Protein AF-A0A8H7I8P0-F1 (afdb_monomer)

Foldseek 3Di:
DEEEFAADPDPVLLVVRVVVLVVVVVVVAQYEYEYAPNRHDPVRNCLQPPCPPPSNVRYNYHRHDDDPVPCLVVLLPDLAEEYSYPPPVVLVVSLVSNVVNVRFYDYPPPLVSHPDDAFDWDDQAPDIDGFDPSPPCRPVRNVVSVVVCLLDDDHNQLNLLVVQLVVLLVVLCVVQPDDDDPSPVLSVVLSVVQPVQDDSNLSSPCDPQLSVVQCVVAVVVDNHGDDSVVSVDDDDPDHVNNVRPPVPDDCVVVVVVVVVVVVVVVVVVPD

Sequence (271 aa):
MATQEQECADRRRRDRRIWRLDAVLEASARVTLVSPRQGLDRITAYRIFEDVPDVRSRISYIDREFTLDTDVSLVESADLVLTAIDDVDLSKQICALARARKVPVNVADVPPECDFYFGSQIRDGPLQIMISTGGAAPKLSNLIRKRVEEALPPPPFLGDAIRRVGILRARLRKRAPGVGGALGKRRMRWMIKVCETWSFEQLAQLDDERIEKLLEAGWDKGLTVPSYEELGGTVPTVSWAERIPSGTLPVAAGFIAGALFTSALVLLRRK

Mean predicted aligned error: 10.43 Å

Solvent-accessible surface area (backbone atoms only — not comparable to full-atom values): 15563 Å² total; per-residue (Å²): 49,38,35,35,43,48,70,61,93,50,67,72,60,44,56,55,49,54,50,53,56,47,59,41,50,75,70,68,46,60,36,36,37,30,23,31,70,85,18,49,51,73,69,57,44,44,48,64,74,40,94,45,83,81,52,33,87,28,50,49,76,40,81,33,78,77,45,85,86,78,43,50,63,52,49,72,73,19,83,36,40,40,41,51,55,87,55,62,67,61,46,50,52,53,39,54,54,22,52,76,66,72,22,53,31,33,38,62,98,36,71,94,57,33,77,64,75,89,51,36,72,50,77,22,77,86,44,76,47,76,34,70,56,85,76,75,40,67,69,58,24,44,54,52,40,49,56,54,53,71,72,43,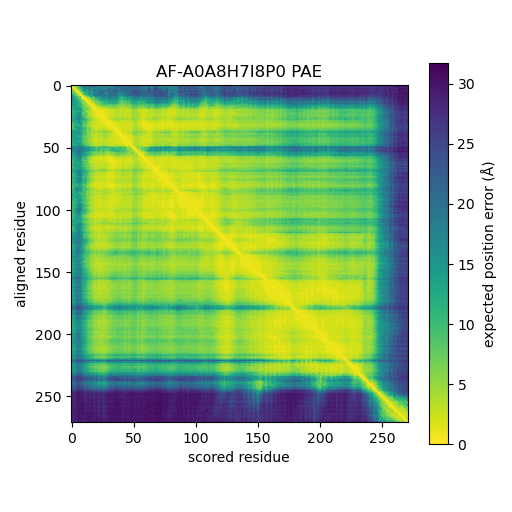71,69,72,58,42,64,15,36,17,54,51,33,51,49,51,46,54,53,51,49,44,68,78,55,68,80,82,55,70,71,65,38,53,51,54,50,54,46,53,49,50,47,63,73,71,46,54,64,68,57,37,37,65,47,43,77,67,46,43,51,50,47,42,53,61,5,59,74,66,70,63,48,72,74,56,62,56,82,63,75,44,79,80,73,95,69,59,68,81,78,67,56,62,86,88,61,73,67,65,65,62,59,54,55,53,54,55,52,52,54,52,50,54,58,59,67,72,73,116

Structure (mmCIF, N/CA/C/O backbone):
data_AF-A0A8H7I8P0-F1
#
_entry.id   AF-A0A8H7I8P0-F1
#
loop_
_atom_site.group_PDB
_atom_site.id
_atom_site.type_symbol
_atom_site.label_atom_id
_atom_site.label_alt_id
_atom_site.label_comp_id
_atom_site.label_asym_id
_atom_site.label_entity_id
_atom_site.label_seq_id
_atom_site.pdbx_PDB_ins_code
_atom_site.Cartn_x
_atom_site.Cartn_y
_atom_site.Cartn_z
_atom_site.occupancy
_atom_site.B_iso_or_equiv
_atom_site.auth_seq_id
_atom_site.auth_comp_id
_atom_site.auth_asym_id
_atom_site.auth_atom_id
_atom_site.pdbx_PDB_model_num
ATOM 1 N N . MET A 1 1 ? 7.712 -10.434 -10.735 1.00 45.66 1 MET A N 1
ATOM 2 C CA . MET A 1 1 ? 8.016 -9.132 -11.367 1.00 45.66 1 MET A CA 1
ATOM 3 C C . MET A 1 1 ? 9.422 -9.171 -11.926 1.00 45.66 1 MET A C 1
ATOM 5 O O . MET A 1 1 ? 10.301 -9.531 -11.161 1.00 45.66 1 MET A O 1
ATOM 9 N N . ALA A 1 2 ? 9.619 -8.839 -13.204 1.00 40.25 2 ALA A N 1
ATOM 10 C CA . ALA A 1 2 ? 10.940 -8.751 -13.830 1.00 40.25 2 ALA A CA 1
ATOM 11 C C . ALA A 1 2 ? 11.406 -7.286 -13.872 1.00 40.25 2 ALA A C 1
ATOM 13 O O . ALA A 1 2 ? 10.640 -6.417 -14.295 1.00 40.25 2 ALA A O 1
ATOM 14 N N . THR A 1 3 ? 12.627 -7.019 -13.412 1.00 41.62 3 THR A N 1
ATOM 15 C CA . THR A 1 3 ? 13.310 -5.717 -13.511 1.00 41.62 3 THR A CA 1
ATOM 16 C C . THR A 1 3 ? 14.697 -5.919 -14.084 1.00 41.62 3 THR A C 1
ATOM 18 O O . THR A 1 3 ? 15.375 -6.835 -13.635 1.00 41.62 3 THR A O 1
ATOM 21 N N . GLN A 1 4 ? 15.126 -5.067 -15.016 1.00 34.72 4 GLN A N 1
ATOM 22 C CA . GLN A 1 4 ? 16.516 -5.012 -15.470 1.00 34.72 4 GLN A CA 1
ATOM 23 C C . GLN A 1 4 ? 17.105 -3.622 -15.278 1.00 34.72 4 GLN A C 1
ATOM 25 O O . GLN A 1 4 ? 16.440 -2.624 -15.570 1.00 34.72 4 GLN A 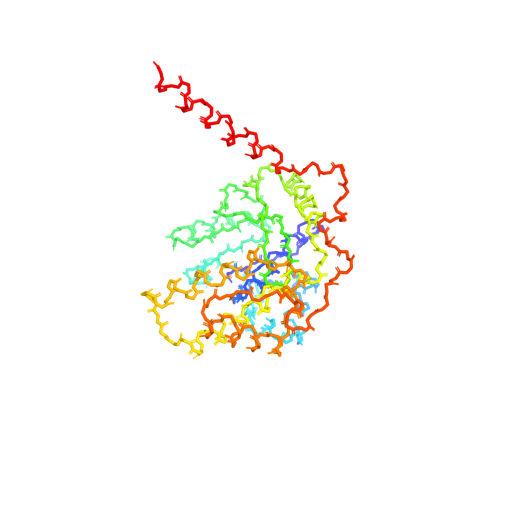O 1
ATOM 30 N N . GLU A 1 5 ? 18.335 -3.582 -14.761 1.00 41.47 5 GLU A N 1
ATOM 31 C CA . GLU A 1 5 ? 19.143 -2.379 -14.565 1.00 41.47 5 GLU A CA 1
ATOM 32 C C . GLU A 1 5 ? 20.451 -2.490 -15.382 1.00 41.47 5 GLU A C 1
ATOM 34 O O . GLU A 1 5 ? 20.943 -3.573 -15.676 1.00 41.47 5 GLU A O 1
ATOM 39 N N . GLN A 1 6 ? 20.991 -1.351 -15.806 1.00 35.50 6 GLN A N 1
ATOM 40 C CA . GLN A 1 6 ? 22.317 -1.162 -16.421 1.00 35.50 6 GLN A CA 1
ATOM 41 C C . GLN A 1 6 ? 22.976 0.089 -15.807 1.00 35.50 6 GLN A C 1
ATOM 43 O O . GLN A 1 6 ? 22.310 0.912 -15.192 1.00 35.50 6 GLN A O 1
ATOM 48 N N . GLU A 1 7 ? 24.280 0.289 -15.924 1.00 32.44 7 GLU A N 1
ATOM 49 C CA . GLU A 1 7 ? 24.927 1.433 -15.268 1.00 32.44 7 GLU A CA 1
ATOM 50 C C . GLU A 1 7 ? 24.499 2.771 -15.909 1.00 32.44 7 GLU A C 1
ATOM 52 O O . GLU A 1 7 ? 24.638 2.960 -17.114 1.00 32.44 7 GLU A O 1
ATOM 57 N N . CYS A 1 8 ? 23.980 3.724 -15.118 1.00 36.25 8 CYS A N 1
ATOM 58 C CA . CYS A 1 8 ? 23.533 5.024 -15.632 1.00 36.25 8 CYS A CA 1
ATOM 59 C C . CYS A 1 8 ? 24.263 6.198 -14.965 1.00 36.25 8 CYS A C 1
ATOM 61 O O . CYS A 1 8 ? 24.119 6.454 -13.763 1.00 36.25 8 CYS A O 1
ATOM 63 N N . ALA A 1 9 ? 25.010 6.968 -15.763 1.00 32.91 9 ALA A N 1
ATOM 64 C CA . ALA A 1 9 ? 25.777 8.125 -15.297 1.00 32.91 9 ALA A CA 1
ATOM 65 C C . ALA A 1 9 ? 24.891 9.244 -14.698 1.00 32.91 9 ALA A C 1
ATOM 67 O O . ALA A 1 9 ? 25.314 9.945 -13.774 1.00 32.91 9 ALA A O 1
ATOM 68 N N . ASP A 1 10 ? 23.637 9.377 -15.144 1.00 45.66 10 ASP A N 1
ATOM 69 C CA . ASP A 1 10 ? 22.693 10.395 -14.664 1.00 45.66 10 ASP A CA 1
ATOM 70 C C . ASP A 1 10 ? 22.112 10.042 -13.280 1.00 45.66 10 ASP A C 1
ATOM 72 O O . ASP A 1 10 ? 21.395 9.054 -13.101 1.00 45.66 10 ASP A O 1
ATOM 76 N N . ARG A 1 11 ? 22.378 10.903 -12.287 1.00 46.28 11 ARG A N 1
ATOM 77 C CA . ARG A 1 11 ? 21.871 10.780 -10.909 1.00 46.28 11 ARG A CA 1
ATOM 78 C C . ARG A 1 11 ? 20.343 10.677 -10.854 1.00 46.28 11 ARG A C 1
ATOM 80 O O . ARG A 1 11 ? 19.822 9.893 -10.070 1.00 46.28 11 ARG A O 1
ATOM 87 N N . ARG A 1 12 ? 19.619 11.405 -11.715 1.00 50.19 12 ARG A N 1
ATOM 88 C CA . ARG A 1 12 ? 18.146 11.358 -11.750 1.00 50.19 12 ARG A CA 1
ATOM 89 C C . ARG A 1 12 ? 17.616 10.026 -12.272 1.00 50.19 12 ARG A C 1
ATOM 91 O O . ARG A 1 12 ? 16.572 9.576 -11.811 1.00 50.19 12 ARG A O 1
ATOM 98 N N . ARG A 1 13 ? 18.321 9.391 -13.210 1.00 55.28 13 ARG A N 1
ATOM 99 C CA . ARG A 1 13 ? 17.969 8.054 -13.710 1.00 55.2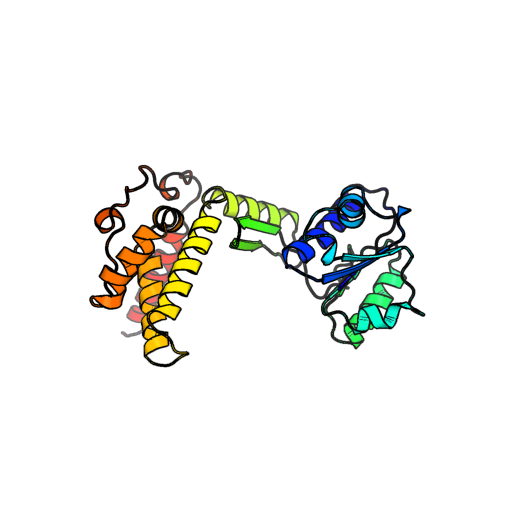8 13 ARG A CA 1
ATOM 100 C C . ARG A 1 13 ? 18.272 6.967 -12.677 1.00 55.28 13 ARG A C 1
ATOM 102 O O . ARG A 1 13 ? 17.458 6.062 -12.528 1.00 55.28 13 ARG A O 1
ATOM 109 N N . ARG A 1 14 ? 19.366 7.097 -11.915 1.00 56.66 14 ARG A N 1
ATOM 110 C CA . ARG A 1 14 ? 19.677 6.219 -10.767 1.00 56.66 14 ARG A CA 1
ATOM 111 C C . ARG A 1 14 ? 18.611 6.274 -9.674 1.00 56.66 14 ARG A C 1
ATOM 113 O O . ARG A 1 14 ? 18.084 5.233 -9.301 1.00 56.66 14 ARG A O 1
ATOM 120 N N . ASP A 1 15 ? 18.215 7.472 -9.242 1.00 58.59 15 ASP A N 1
ATOM 121 C CA . ASP A 1 15 ? 17.181 7.635 -8.206 1.00 58.59 15 ASP A CA 1
ATOM 122 C C . ASP A 1 15 ? 15.833 7.010 -8.627 1.00 58.59 15 ASP A C 1
ATOM 124 O O . ASP A 1 15 ? 15.103 6.472 -7.796 1.00 58.59 15 ASP A O 1
ATOM 128 N N . ARG A 1 16 ? 15.507 7.019 -9.930 1.00 65.25 16 ARG A N 1
ATOM 129 C CA . ARG A 1 16 ? 14.290 6.384 -10.467 1.00 65.25 16 ARG A CA 1
ATOM 130 C C . ARG A 1 16 ? 14.326 4.854 -10.447 1.00 65.25 16 ARG A C 1
ATOM 132 O O . ARG A 1 16 ? 13.260 4.249 -10.346 1.00 65.25 16 ARG A O 1
ATOM 139 N N . ARG A 1 17 ? 15.505 4.240 -10.574 1.00 70.12 17 ARG A N 1
ATOM 140 C CA . ARG A 1 17 ? 15.690 2.777 -10.571 1.00 70.12 17 ARG A CA 1
ATOM 141 C C . ARG A 1 17 ? 15.519 2.214 -9.164 1.00 70.12 17 ARG A C 1
ATOM 143 O O . ARG A 1 17 ? 14.599 1.430 -8.943 1.00 70.12 17 ARG A O 1
ATOM 150 N N . ILE A 1 18 ? 16.253 2.787 -8.208 1.00 74.19 18 ILE A N 1
ATOM 151 C CA . ILE A 1 18 ? 16.134 2.508 -6.765 1.00 74.19 18 ILE A CA 1
ATOM 152 C C . ILE A 1 18 ? 14.674 2.567 -6.329 1.00 74.19 18 ILE A C 1
ATOM 154 O O . ILE A 1 18 ? 14.127 1.639 -5.735 1.00 74.19 18 ILE A O 1
ATOM 158 N N . TRP A 1 19 ? 14.015 3.670 -6.680 1.00 77.00 19 TRP A N 1
ATOM 159 C CA . TRP A 1 19 ? 12.671 3.939 -6.208 1.00 77.00 19 TRP A CA 1
ATOM 160 C C . TRP A 1 19 ? 11.627 2.951 -6.762 1.00 77.00 19 TRP A C 1
ATOM 162 O O . TRP A 1 19 ? 10.636 2.669 -6.092 1.00 77.00 19 TRP A O 1
ATOM 172 N N . ARG A 1 20 ? 11.839 2.375 -7.954 1.00 87.12 20 ARG A N 1
ATOM 173 C CA . ARG A 1 20 ? 10.947 1.345 -8.520 1.00 87.12 20 ARG A CA 1
ATOM 174 C C . ARG A 1 20 ? 11.017 0.046 -7.741 1.00 87.12 20 ARG A C 1
ATOM 176 O O . ARG A 1 20 ? 9.969 -0.523 -7.440 1.00 87.12 20 ARG A O 1
ATOM 183 N N . LEU A 1 21 ? 12.231 -0.407 -7.429 1.00 87.12 21 LEU A N 1
ATOM 184 C CA . LEU A 1 21 ? 12.434 -1.588 -6.601 1.00 87.12 21 LEU A CA 1
ATOM 185 C C . LEU A 1 21 ? 11.831 -1.366 -5.208 1.00 87.12 21 LEU A C 1
ATOM 187 O O . LEU A 1 21 ? 11.087 -2.215 -4.719 1.00 87.12 21 LEU A O 1
ATOM 191 N N . ASP A 1 22 ? 12.061 -0.196 -4.613 1.00 84.00 22 ASP A N 1
ATOM 192 C CA . ASP A 1 22 ? 11.494 0.165 -3.312 1.00 84.00 22 ASP A CA 1
ATOM 193 C C . ASP A 1 22 ? 9.963 0.146 -3.329 1.00 84.00 22 ASP A C 1
ATOM 195 O O . ASP A 1 22 ? 9.351 -0.510 -2.486 1.00 84.00 22 ASP A O 1
ATOM 199 N N . ALA A 1 23 ? 9.335 0.771 -4.329 1.00 84.75 23 ALA A N 1
ATOM 200 C CA . ALA A 1 23 ? 7.881 0.835 -4.438 1.00 84.75 23 ALA A CA 1
ATOM 201 C C . ALA A 1 23 ? 7.222 -0.556 -4.455 1.00 84.75 23 ALA A C 1
ATOM 203 O O . ALA A 1 23 ? 6.150 -0.744 -3.875 1.00 84.75 23 ALA A O 1
ATOM 204 N N . VAL A 1 24 ? 7.854 -1.545 -5.093 1.00 88.38 24 VAL A N 1
ATOM 205 C CA . VAL A 1 24 ? 7.298 -2.905 -5.182 1.00 88.38 24 VAL A CA 1
ATOM 206 C C . VAL A 1 24 ? 7.670 -3.773 -3.984 1.00 88.38 24 VAL A C 1
ATOM 208 O O . VAL A 1 24 ? 6.856 -4.582 -3.534 1.00 88.38 24 VAL A O 1
ATOM 211 N N . LEU A 1 25 ? 8.856 -3.580 -3.402 1.00 86.31 25 LEU A N 1
ATOM 212 C CA . LEU A 1 25 ? 9.242 -4.261 -2.171 1.00 86.31 25 LEU A CA 1
ATOM 213 C C . LEU A 1 25 ? 8.384 -3.787 -0.997 1.00 86.31 25 LEU A C 1
ATOM 215 O O . LEU A 1 25 ? 8.016 -4.600 -0.151 1.00 86.31 25 LEU A O 1
ATOM 219 N N . GLU A 1 26 ? 8.009 -2.512 -0.949 1.00 81.19 26 GLU A N 1
ATOM 220 C CA . GLU A 1 26 ? 7.053 -1.983 0.030 1.00 81.19 26 GLU A CA 1
ATOM 221 C C . GLU A 1 26 ? 5.657 -2.595 -0.133 1.00 81.19 26 GLU A C 1
ATOM 223 O O . GLU A 1 26 ? 4.957 -2.824 0.852 1.00 81.19 26 GLU A O 1
ATOM 228 N N . ALA A 1 27 ? 5.267 -2.938 -1.363 1.00 83.69 27 ALA A N 1
ATOM 229 C CA . ALA A 1 27 ? 4.041 -3.681 -1.653 1.00 83.69 27 ALA A CA 1
ATOM 230 C C . ALA A 1 27 ? 4.152 -5.189 -1.344 1.00 83.69 27 ALA A C 1
ATOM 232 O O . ALA A 1 27 ? 3.275 -5.964 -1.716 1.00 83.69 27 ALA A O 1
ATOM 233 N N . SER A 1 28 ? 5.216 -5.620 -0.655 1.00 84.06 28 SER A N 1
ATOM 234 C CA . SER A 1 28 ? 5.487 -7.026 -0.330 1.00 84.06 28 SER A CA 1
ATOM 235 C C . SER A 1 28 ? 5.637 -7.938 -1.556 1.00 84.06 28 SER A C 1
ATOM 237 O O . SER A 1 28 ? 5.478 -9.154 -1.444 1.00 84.06 28 SER A O 1
ATOM 239 N N . ALA A 1 29 ? 5.978 -7.381 -2.724 1.00 89.25 29 ALA A N 1
ATOM 240 C CA . ALA A 1 29 ? 6.172 -8.169 -3.935 1.00 89.25 29 ALA A CA 1
ATOM 241 C C . ALA A 1 29 ? 7.377 -9.114 -3.810 1.00 89.25 29 ALA A C 1
ATOM 243 O O . ALA A 1 29 ? 8.365 -8.808 -3.131 1.00 89.25 29 ALA A O 1
ATOM 244 N N . ARG A 1 30 ? 7.297 -10.248 -4.518 1.00 92.31 30 ARG A N 1
ATOM 245 C CA . ARG A 1 30 ? 8.455 -11.084 -4.855 1.00 92.31 30 ARG A CA 1
ATOM 246 C C . ARG A 1 30 ? 8.998 -10.623 -6.204 1.00 92.31 30 ARG A C 1
ATOM 248 O O . ARG A 1 30 ? 8.270 -10.579 -7.200 1.00 92.31 30 ARG A O 1
ATOM 255 N N . VAL A 1 31 ? 10.266 -10.248 -6.219 1.00 93.50 31 VAL A N 1
ATOM 256 C CA . VAL A 1 31 ? 10.916 -9.591 -7.350 1.00 93.50 31 VAL A CA 1
ATOM 257 C C . VAL A 1 31 ? 11.962 -10.526 -7.933 1.00 93.50 31 VAL A C 1
ATOM 259 O O . VAL A 1 31 ? 12.787 -11.065 -7.206 1.00 93.50 31 VAL A O 1
ATOM 262 N N . THR A 1 32 ? 11.934 -10.697 -9.247 1.00 95.06 32 THR A N 1
ATOM 263 C CA . THR A 1 32 ? 13.032 -11.265 -10.021 1.00 95.06 32 THR A CA 1
ATOM 264 C C . THR A 1 32 ? 13.761 -10.102 -10.683 1.00 95.06 32 THR A C 1
ATOM 266 O O . THR A 1 32 ? 13.212 -9.428 -11.551 1.00 95.06 32 THR A O 1
ATOM 269 N N . LEU A 1 33 ? 14.983 -9.829 -10.247 1.00 93.19 33 LEU A N 1
ATOM 270 C CA . LEU A 1 33 ? 15.811 -8.749 -10.772 1.00 93.19 33 LEU A CA 1
ATOM 271 C C . LEU A 1 33 ? 16.880 -9.362 -11.676 1.00 93.19 33 LEU A C 1
ATOM 273 O O . LEU A 1 33 ? 17.780 -10.037 -11.188 1.00 93.19 33 LEU A O 1
ATOM 277 N N . VAL A 1 34 ? 16.762 -9.136 -12.979 1.00 94.25 34 VAL A N 1
ATOM 278 C CA . VAL A 1 34 ? 17.721 -9.549 -14.007 1.00 94.25 34 VAL A CA 1
ATOM 279 C C . VAL A 1 34 ? 18.580 -8.346 -14.331 1.00 94.25 34 VAL A C 1
ATOM 281 O O . VAL A 1 34 ? 18.129 -7.476 -15.047 1.00 94.25 34 VAL A O 1
ATOM 284 N N . SER A 1 35 ? 19.779 -8.230 -13.790 1.00 91.56 35 SER A N 1
ATOM 285 C CA . SER A 1 35 ? 20.634 -7.070 -14.046 1.00 91.56 35 SER A CA 1
ATOM 286 C C . SER A 1 35 ? 22.089 -7.481 -13.928 1.00 91.56 35 SER A C 1
ATOM 288 O O . SER A 1 35 ? 22.408 -8.200 -12.986 1.00 91.56 35 SER A O 1
ATOM 290 N N . PRO A 1 36 ? 22.999 -6.986 -14.783 1.00 91.81 36 PRO A N 1
ATOM 291 C CA . PRO A 1 36 ? 24.423 -7.085 -14.511 1.00 91.81 36 PRO A CA 1
ATOM 292 C C . PRO A 1 36 ? 24.767 -6.378 -13.200 1.00 91.81 36 PRO A C 1
ATOM 294 O O . PRO A 1 36 ? 24.305 -5.261 -12.946 1.00 91.81 36 PRO A O 1
ATOM 297 N N . ARG A 1 37 ? 25.647 -6.979 -12.402 1.00 89.62 37 ARG A N 1
ATOM 298 C CA . ARG A 1 37 ? 26.069 -6.460 -11.095 1.00 89.62 37 ARG A CA 1
ATOM 299 C C . ARG A 1 37 ? 26.705 -5.084 -11.182 1.00 89.62 37 ARG A C 1
ATOM 301 O O . ARG A 1 37 ? 26.491 -4.260 -10.301 1.00 89.62 37 ARG A O 1
ATOM 308 N N . GLN A 1 38 ? 27.455 -4.835 -12.251 1.00 86.25 38 GLN A N 1
ATOM 309 C CA . GLN A 1 38 ? 28.061 -3.533 -12.540 1.00 86.25 38 GLN A CA 1
ATOM 310 C C . GLN A 1 38 ? 27.025 -2.419 -12.763 1.00 86.25 38 GLN A C 1
ATOM 312 O O . GLN A 1 38 ? 27.328 -1.252 -12.556 1.00 86.25 38 GLN A O 1
ATOM 317 N N . GLY A 1 39 ? 25.796 -2.777 -13.151 1.00 80.50 39 GLY A N 1
ATOM 318 C CA . GLY A 1 39 ? 24.710 -1.831 -13.385 1.00 80.50 39 GLY A CA 1
ATOM 319 C C . GLY A 1 39 ? 23.881 -1.483 -12.152 1.00 80.50 39 GLY A C 1
ATOM 320 O O . GLY A 1 39 ? 23.093 -0.539 -12.214 1.00 80.50 39 GLY A O 1
ATOM 321 N N . LEU A 1 40 ? 24.059 -2.216 -11.048 1.00 85.00 40 LEU A N 1
ATOM 322 C CA . LEU A 1 40 ? 23.304 -1.999 -9.819 1.00 85.00 40 LEU A CA 1
ATOM 323 C C . LEU A 1 40 ? 23.784 -0.739 -9.105 1.00 85.00 40 LEU A C 1
ATOM 325 O O . LEU A 1 40 ? 24.982 -0.507 -8.923 1.00 85.00 40 LEU A O 1
ATOM 329 N N . ASP A 1 41 ? 22.842 0.055 -8.610 1.00 83.56 41 ASP A N 1
ATOM 330 C CA . ASP A 1 41 ? 23.194 1.127 -7.691 1.00 83.56 41 ASP A CA 1
ATOM 331 C C . ASP A 1 41 ? 23.582 0.576 -6.301 1.00 83.56 41 ASP A C 1
ATOM 333 O O . ASP A 1 41 ? 23.268 -0.556 -5.931 1.00 83.56 41 ASP A O 1
ATOM 337 N N . ARG A 1 42 ? 24.235 1.409 -5.481 1.00 85.88 42 ARG A N 1
ATOM 338 C CA . ARG A 1 42 ? 24.739 1.008 -4.158 1.00 85.88 42 ARG A CA 1
ATOM 339 C C . ARG A 1 42 ? 23.646 0.520 -3.198 1.00 85.88 42 ARG A C 1
ATOM 341 O O . ARG A 1 42 ? 23.906 -0.388 -2.417 1.00 85.88 42 ARG A O 1
ATOM 348 N N . ILE A 1 43 ? 22.465 1.137 -3.207 1.00 84.25 43 ILE A N 1
ATOM 349 C CA . ILE A 1 43 ? 21.344 0.779 -2.326 1.00 84.25 43 ILE A CA 1
ATOM 350 C C . ILE A 1 43 ? 20.749 -0.556 -2.769 1.00 84.25 43 ILE A C 1
ATOM 352 O O . ILE A 1 43 ? 20.540 -1.435 -1.932 1.00 84.25 43 ILE A O 1
ATOM 356 N N . THR A 1 44 ? 20.521 -0.740 -4.068 1.00 85.31 44 THR A N 1
ATOM 357 C CA . THR A 1 44 ? 20.025 -2.013 -4.605 1.00 85.31 44 THR A CA 1
ATOM 358 C C . THR A 1 44 ? 21.027 -3.142 -4.376 1.00 85.31 44 THR A C 1
ATOM 360 O O . THR A 1 44 ? 20.654 -4.192 -3.856 1.00 85.31 44 THR A O 1
ATOM 363 N N . ALA A 1 45 ? 22.316 -2.907 -4.638 1.00 87.94 45 ALA A N 1
ATOM 364 C CA . ALA A 1 45 ? 23.381 -3.860 -4.339 1.00 87.94 45 ALA A CA 1
ATOM 365 C C . ALA A 1 45 ? 23.413 -4.234 -2.847 1.00 87.94 45 ALA A C 1
ATOM 367 O O . ALA A 1 45 ? 23.476 -5.416 -2.520 1.00 87.94 45 ALA A O 1
ATOM 368 N N . TYR A 1 46 ? 23.294 -3.255 -1.942 1.00 86.69 46 TYR A N 1
ATOM 369 C CA . TYR A 1 46 ? 23.204 -3.503 -0.500 1.00 86.69 46 TYR A CA 1
ATOM 370 C C . TYR A 1 46 ? 22.015 -4.415 -0.156 1.00 86.69 46 TYR A C 1
ATOM 372 O O . TYR A 1 46 ? 22.187 -5.408 0.535 1.00 86.69 46 TYR A O 1
ATOM 380 N N . ARG A 1 47 ? 20.819 -4.151 -0.698 1.00 84.12 47 ARG A N 1
ATOM 381 C CA . ARG A 1 47 ? 19.616 -4.975 -0.446 1.00 84.12 47 ARG A CA 1
ATOM 382 C C . ARG A 1 47 ? 19.731 -6.414 -0.956 1.00 84.12 47 ARG A C 1
ATOM 384 O O . ARG A 1 47 ? 19.065 -7.298 -0.422 1.00 84.12 47 ARG A O 1
ATOM 391 N N . ILE A 1 48 ? 20.505 -6.631 -2.018 1.00 85.50 48 ILE A N 1
ATOM 392 C CA . ILE A 1 48 ? 20.687 -7.952 -2.628 1.00 85.50 48 ILE A CA 1
ATOM 393 C C . ILE A 1 48 ? 21.775 -8.731 -1.900 1.00 85.50 48 ILE A C 1
ATOM 395 O O . ILE A 1 48 ? 21.579 -9.907 -1.593 1.00 85.50 48 ILE A O 1
ATOM 399 N N . PHE A 1 49 ? 22.932 -8.109 -1.673 1.00 86.00 49 PHE A N 1
ATOM 400 C CA . PHE A 1 49 ? 24.142 -8.808 -1.243 1.00 86.00 49 PHE A CA 1
ATOM 401 C C . PHE A 1 49 ? 24.356 -8.793 0.266 1.00 86.00 49 PHE A C 1
ATOM 403 O O . PHE A 1 49 ? 24.937 -9.747 0.779 1.00 86.00 49 PHE A O 1
ATOM 410 N N . GLU A 1 50 ? 23.859 -7.780 0.971 1.00 81.25 50 GLU A N 1
ATOM 411 C CA . GLU A 1 50 ? 23.910 -7.751 2.430 1.00 81.25 50 GLU A CA 1
ATOM 412 C C . GLU A 1 50 ? 22.706 -8.490 3.014 1.00 81.25 50 GLU A C 1
ATOM 414 O O . GLU A 1 50 ? 21.611 -8.505 2.441 1.00 81.25 50 GLU A O 1
ATOM 419 N N . ASP A 1 51 ? 22.909 -9.131 4.164 1.00 66.31 51 ASP A N 1
ATOM 420 C CA . ASP A 1 51 ? 21.880 -9.922 4.838 1.00 66.31 51 ASP A CA 1
ATOM 421 C C . ASP A 1 51 ? 20.896 -9.009 5.580 1.00 66.31 51 ASP A C 1
ATOM 423 O O . ASP A 1 51 ? 20.882 -8.931 6.805 1.00 66.31 51 ASP A O 1
ATOM 427 N N . VAL A 1 52 ? 20.099 -8.253 4.818 1.00 69.81 52 VAL A N 1
ATOM 428 C CA . VAL A 1 52 ? 18.947 -7.517 5.343 1.00 69.81 52 VAL A CA 1
ATOM 429 C C . VAL A 1 52 ? 17.792 -8.515 5.474 1.00 69.81 52 VAL A C 1
ATOM 431 O O . VAL A 1 52 ? 17.248 -8.943 4.440 1.00 69.81 52 VAL A O 1
ATOM 434 N N . PRO A 1 53 ? 17.387 -8.893 6.705 1.00 66.25 53 PRO A N 1
ATOM 435 C CA . PRO A 1 53 ? 16.310 -9.856 6.905 1.00 66.25 53 PRO A CA 1
ATOM 436 C C . PRO A 1 53 ? 15.022 -9.396 6.202 1.00 66.25 53 PRO A C 1
ATOM 438 O O . PRO A 1 53 ? 14.780 -8.200 6.040 1.00 66.25 53 PRO A O 1
ATOM 441 N N . ASP A 1 54 ? 14.215 -10.348 5.728 1.00 71.81 54 ASP A N 1
ATOM 442 C CA . ASP A 1 54 ? 12.941 -10.164 4.998 1.00 71.81 54 ASP A CA 1
ATOM 443 C C . ASP A 1 54 ? 12.993 -9.520 3.600 1.00 71.81 54 ASP A C 1
ATOM 445 O O . ASP A 1 54 ? 12.064 -9.705 2.806 1.00 71.81 54 ASP A O 1
ATOM 449 N N . VAL A 1 55 ? 14.041 -8.772 3.249 1.00 74.12 55 VAL A N 1
ATOM 450 C CA . VAL A 1 55 ? 14.188 -8.190 1.902 1.00 74.12 55 VAL A CA 1
ATOM 451 C C . VAL A 1 55 ? 14.850 -9.188 0.960 1.00 74.12 55 VAL A C 1
ATOM 453 O O . VAL A 1 55 ? 14.312 -9.468 -0.113 1.00 74.12 55 VAL A O 1
ATOM 456 N N . ARG A 1 56 ? 15.969 -9.786 1.385 1.00 77.44 56 ARG A N 1
ATOM 457 C CA . ARG A 1 56 ? 16.742 -10.730 0.566 1.00 77.44 56 ARG A CA 1
ATOM 458 C C . ARG A 1 56 ? 15.914 -11.938 0.119 1.00 77.44 56 ARG A C 1
ATOM 460 O O . ARG A 1 56 ? 15.990 -12.342 -1.035 1.00 77.44 56 ARG A O 1
ATOM 467 N N . SER A 1 57 ? 15.061 -12.479 0.992 1.00 82.69 57 SER A N 1
ATOM 468 C CA . SER A 1 57 ? 14.198 -13.633 0.679 1.00 82.69 57 SER A CA 1
ATOM 469 C C . SER A 1 57 ? 13.146 -13.350 -0.405 1.00 82.69 57 SER A C 1
ATOM 471 O O . SER A 1 57 ? 12.558 -14.281 -0.966 1.00 82.69 57 SER A O 1
ATOM 473 N N . ARG A 1 58 ? 12.902 -12.071 -0.715 1.00 87.62 58 ARG A N 1
ATOM 474 C CA . ARG A 1 58 ? 11.921 -11.627 -1.710 1.00 87.62 58 ARG A CA 1
ATOM 475 C C . ARG A 1 58 ? 12.542 -11.231 -3.043 1.00 87.62 58 ARG A C 1
ATOM 477 O O . ARG A 1 58 ? 11.779 -11.015 -3.981 1.00 87.62 58 ARG A O 1
ATOM 484 N N . ILE A 1 59 ? 13.870 -11.172 -3.147 1.00 90.75 59 ILE A N 1
ATOM 485 C CA . ILE A 1 59 ? 14.576 -10.832 -4.385 1.00 90.75 59 ILE A CA 1
ATOM 486 C C . ILE A 1 59 ? 15.285 -12.078 -4.926 1.00 90.75 59 ILE A C 1
ATOM 488 O O . ILE A 1 59 ? 16.216 -12.598 -4.320 1.00 90.75 59 ILE A O 1
ATOM 492 N N . SER A 1 60 ? 14.860 -12.545 -6.096 1.00 92.12 60 SER A N 1
ATOM 493 C CA . SER A 1 60 ? 15.603 -13.498 -6.917 1.00 92.12 60 SER A CA 1
ATOM 494 C C . SER A 1 60 ? 16.471 -12.704 -7.892 1.00 92.12 60 SER A C 1
ATOM 496 O O . SER A 1 60 ? 15.957 -12.098 -8.829 1.00 92.12 60 SER A O 1
ATOM 498 N N . TYR A 1 61 ? 17.774 -12.639 -7.628 1.00 92.62 61 TYR A N 1
ATOM 499 C CA . TYR A 1 61 ? 18.721 -11.876 -8.441 1.00 92.62 61 TYR A CA 1
ATOM 500 C C . TYR A 1 61 ? 19.387 -12.759 -9.505 1.00 92.62 61 TYR A C 1
ATOM 502 O O . TYR A 1 61 ? 19.880 -13.842 -9.189 1.00 92.62 61 TYR A O 1
ATOM 510 N N . ILE A 1 62 ? 19.407 -12.285 -10.751 1.00 94.12 62 ILE A N 1
ATOM 511 C CA . ILE A 1 62 ? 20.019 -12.932 -11.915 1.00 94.12 62 ILE A CA 1
ATOM 512 C C . ILE A 1 62 ? 21.061 -11.962 -12.487 1.00 94.12 62 ILE A C 1
ATOM 514 O O . ILE A 1 62 ? 20.712 -10.930 -13.058 1.00 94.12 62 ILE A O 1
ATOM 518 N N . ASP A 1 63 ? 22.340 -12.300 -12.313 1.00 94.69 63 ASP A N 1
ATOM 519 C CA . ASP A 1 63 ? 23.484 -11.438 -12.635 1.00 94.69 63 ASP A CA 1
ATOM 520 C C . ASP A 1 63 ? 23.866 -11.485 -14.123 1.00 94.69 63 ASP A C 1
ATOM 522 O O . ASP A 1 63 ? 24.867 -12.090 -14.507 1.00 94.69 63 ASP A O 1
ATOM 526 N N . ARG A 1 64 ? 23.017 -10.915 -14.981 1.00 93.56 64 AR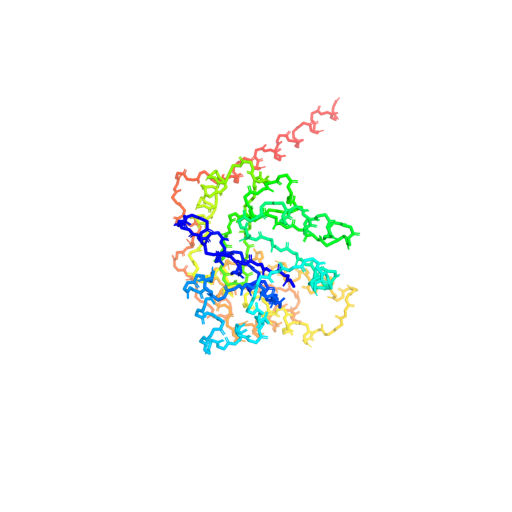G A N 1
ATOM 527 C CA . ARG A 1 64 ? 23.270 -10.744 -16.420 1.00 93.56 64 ARG A CA 1
ATOM 528 C C . ARG A 1 64 ? 22.271 -9.777 -17.041 1.00 93.56 64 ARG A C 1
ATOM 530 O O . ARG A 1 64 ? 21.315 -9.345 -16.402 1.00 93.56 64 ARG A O 1
ATOM 537 N N . GLU A 1 65 ? 22.490 -9.459 -18.309 1.00 91.62 65 GLU A N 1
ATOM 538 C CA . GLU A 1 65 ? 21.497 -8.761 -19.115 1.00 91.62 65 GLU A CA 1
ATOM 539 C C . GLU A 1 65 ? 20.304 -9.674 -19.417 1.00 91.62 65 GLU A C 1
ATOM 541 O O . GLU A 1 65 ? 20.435 -10.900 -19.510 1.00 91.62 65 GLU A O 1
ATOM 546 N N . PHE A 1 66 ? 19.133 -9.053 -19.534 1.00 93.56 66 PHE A N 1
ATOM 547 C CA . PHE A 1 66 ? 17.928 -9.698 -20.024 1.00 93.56 66 PHE A CA 1
ATOM 548 C C . PHE A 1 66 ? 18.056 -9.935 -21.521 1.00 93.56 66 PHE A C 1
ATOM 550 O O . PHE A 1 66 ? 18.495 -9.048 -22.259 1.00 93.56 66 PHE A O 1
ATOM 557 N N . THR A 1 67 ? 17.583 -11.084 -21.977 1.00 93.50 67 THR A N 1
ATOM 558 C CA . THR A 1 67 ? 17.553 -11.414 -23.395 1.00 93.50 67 THR A CA 1
ATOM 559 C C . THR A 1 67 ? 16.225 -12.070 -23.778 1.00 93.50 67 THR A C 1
ATOM 561 O O . THR A 1 67 ? 15.667 -12.895 -23.054 1.00 93.50 67 THR A O 1
ATOM 564 N N . LEU A 1 68 ? 15.688 -11.709 -24.947 1.00 91.88 68 LEU A N 1
ATOM 565 C CA . LEU A 1 68 ? 14.396 -12.221 -25.437 1.00 91.88 68 LEU A CA 1
ATOM 566 C C . LEU A 1 68 ? 14.431 -13.684 -25.893 1.00 91.88 68 LEU A C 1
ATOM 568 O O . LEU A 1 68 ? 13.400 -14.239 -26.244 1.00 91.88 68 LEU A O 1
ATOM 572 N N . ASP A 1 69 ? 15.593 -14.315 -25.934 1.00 91.25 69 ASP A N 1
ATOM 573 C CA . ASP A 1 69 ? 15.730 -15.746 -26.193 1.00 91.25 69 ASP A CA 1
ATOM 574 C C . ASP A 1 69 ? 15.588 -16.571 -24.904 1.00 91.25 69 ASP A C 1
ATOM 576 O O . ASP A 1 69 ? 14.968 -17.634 -24.930 1.00 91.25 69 ASP A O 1
ATOM 580 N N . THR A 1 70 ? 16.106 -16.084 -23.770 1.00 92.06 70 THR A N 1
ATOM 581 C CA . THR A 1 70 ? 16.154 -16.859 -22.518 1.00 92.06 70 THR A CA 1
ATOM 582 C C . THR A 1 70 ? 15.123 -16.437 -21.471 1.00 92.06 70 THR A C 1
ATOM 584 O O . THR A 1 70 ? 14.668 -17.279 -20.696 1.00 92.06 70 THR A O 1
ATOM 587 N N . ASP A 1 71 ? 14.701 -15.170 -21.459 1.00 94.50 71 ASP A N 1
ATOM 588 C CA . ASP A 1 71 ? 13.944 -14.593 -20.337 1.00 94.50 71 ASP A CA 1
ATOM 589 C C . ASP A 1 71 ? 12.469 -14.339 -20.608 1.00 94.50 71 ASP A C 1
ATOM 591 O O . ASP A 1 71 ? 11.757 -13.799 -19.759 1.00 94.50 71 ASP A O 1
ATOM 595 N N . VAL A 1 72 ? 11.978 -14.738 -21.777 1.00 93.81 72 VAL A N 1
ATOM 596 C CA . VAL A 1 72 ? 10.572 -14.557 -22.155 1.00 93.81 72 VAL A CA 1
ATOM 597 C C . VAL A 1 72 ? 9.648 -15.106 -21.073 1.00 93.81 72 VAL A C 1
ATOM 599 O O . VAL A 1 72 ? 8.738 -14.411 -20.631 1.00 93.81 72 VAL A O 1
ATOM 602 N N . SER A 1 73 ? 9.944 -16.300 -20.558 1.00 93.81 73 SER A N 1
ATOM 603 C CA . SER A 1 73 ? 9.163 -16.935 -19.494 1.00 93.81 73 SER A CA 1
ATOM 604 C C . SER A 1 73 ? 9.054 -16.079 -18.225 1.00 93.81 73 SER A C 1
ATOM 606 O O . SER A 1 73 ? 8.001 -16.093 -17.594 1.00 93.81 73 SER A O 1
ATOM 608 N N . LEU A 1 74 ? 10.077 -15.280 -17.886 1.00 95.12 74 LEU A N 1
ATOM 609 C CA . LEU A 1 74 ? 10.054 -14.378 -16.728 1.00 95.12 74 LEU A CA 1
ATOM 610 C C . LEU A 1 74 ? 9.025 -13.257 -16.895 1.00 95.12 74 LEU A C 1
ATOM 612 O O . LEU A 1 74 ? 8.405 -12.844 -15.915 1.00 95.12 74 LEU A O 1
ATOM 616 N N . VAL A 1 75 ? 8.846 -12.767 -18.125 1.00 94.50 75 VAL A N 1
ATOM 617 C CA . VAL A 1 75 ? 7.831 -11.761 -18.470 1.00 94.50 75 VAL A CA 1
ATOM 618 C C . VAL A 1 75 ? 6.446 -12.399 -18.459 1.00 94.50 75 VAL A C 1
ATOM 620 O O . VAL A 1 75 ? 5.516 -11.846 -17.880 1.00 94.50 75 VAL A O 1
ATOM 623 N N . GLU A 1 76 ? 6.314 -13.583 -19.055 1.00 90.56 76 GLU A N 1
ATOM 624 C CA . GLU A 1 76 ? 5.036 -14.288 -19.187 1.00 90.56 76 GLU A CA 1
ATOM 625 C C . GLU A 1 76 ? 4.453 -14.754 -17.848 1.00 90.56 76 GLU A C 1
ATOM 627 O O . GLU A 1 76 ? 3.234 -14.813 -17.705 1.00 90.56 76 GLU A O 1
ATOM 632 N N . SER A 1 77 ? 5.306 -15.086 -16.875 1.00 92.38 77 SER A N 1
ATOM 633 C CA . SER A 1 77 ? 4.886 -15.528 -15.542 1.00 92.38 77 SER A CA 1
ATOM 634 C C . SER A 1 77 ? 4.762 -14.394 -14.521 1.00 92.38 77 SER A C 1
ATOM 636 O O . SER A 1 77 ? 4.481 -14.659 -13.353 1.00 92.38 77 SER A O 1
ATOM 638 N N . ALA A 1 78 ? 5.059 -13.147 -14.895 1.00 94.69 78 ALA A N 1
ATOM 639 C CA . ALA A 1 78 ? 5.027 -12.025 -13.966 1.00 94.69 78 ALA A CA 1
ATOM 640 C C . ALA A 1 78 ? 3.623 -11.421 -13.837 1.00 94.69 78 ALA A C 1
ATOM 642 O O . ALA A 1 78 ? 2.916 -11.249 -14.821 1.00 94.69 78 ALA A O 1
ATOM 643 N N . ASP A 1 79 ? 3.269 -10.978 -12.628 1.00 95.50 79 ASP A N 1
ATOM 644 C CA . ASP A 1 79 ? 2.062 -10.163 -12.404 1.00 95.50 79 ASP A CA 1
ATOM 645 C C . ASP A 1 79 ? 2.240 -8.696 -12.845 1.00 95.50 79 ASP A C 1
ATOM 647 O O . ASP A 1 79 ? 1.271 -7.960 -13.016 1.00 95.50 79 ASP A O 1
ATOM 651 N N . LEU A 1 80 ? 3.495 -8.252 -12.967 1.00 95.50 80 LEU A N 1
ATOM 652 C CA . LEU A 1 80 ? 3.897 -6.880 -13.270 1.00 95.50 80 LEU A CA 1
ATOM 653 C C . LEU A 1 80 ? 5.308 -6.874 -13.862 1.00 95.50 80 LEU A C 1
ATOM 655 O O . LEU A 1 80 ? 6.193 -7.570 -13.349 1.00 95.50 80 LEU A O 1
ATOM 659 N N . VAL A 1 81 ? 5.549 -6.044 -14.874 1.00 96.19 81 VAL A N 1
ATOM 660 C CA . VAL A 1 81 ? 6.876 -5.870 -15.485 1.00 96.19 81 VAL A CA 1
ATOM 661 C C . VAL A 1 81 ? 7.296 -4.408 -15.390 1.00 96.19 81 VAL A C 1
ATOM 663 O O . VAL A 1 81 ? 6.531 -3.514 -15.750 1.00 96.19 81 VAL A O 1
ATOM 666 N N . LEU A 1 82 ? 8.518 -4.149 -14.920 1.00 94.69 82 LEU A N 1
ATOM 667 C CA . LEU A 1 82 ? 9.121 -2.820 -15.010 1.00 94.69 82 LEU A CA 1
ATOM 668 C C . LEU A 1 82 ? 10.415 -2.921 -15.808 1.00 94.69 82 LEU A C 1
ATOM 670 O O . LEU A 1 82 ? 11.292 -3.705 -15.457 1.00 94.69 82 LEU A O 1
ATOM 674 N N . THR A 1 83 ? 10.584 -2.077 -16.818 1.00 92.62 83 THR A N 1
ATOM 675 C CA . THR A 1 83 ? 11.881 -1.945 -17.488 1.00 92.62 83 THR A CA 1
ATOM 676 C C . THR A 1 83 ? 12.540 -0.647 -17.048 1.00 92.62 83 THR A C 1
ATOM 678 O O . THR A 1 83 ? 11.891 0.397 -16.932 1.00 92.62 83 THR A O 1
ATOM 681 N N . ALA A 1 84 ? 13.831 -0.718 -16.741 1.00 89.31 84 ALA A N 1
ATOM 682 C CA . ALA A 1 84 ? 14.638 0.442 -16.393 1.00 89.31 84 ALA A CA 1
ATOM 683 C C . ALA A 1 84 ? 16.041 0.323 -17.001 1.00 89.31 84 ALA A C 1
ATOM 685 O O . ALA A 1 84 ? 17.045 0.574 -16.338 1.00 89.31 84 ALA A O 1
ATOM 686 N N . ILE A 1 85 ? 16.075 -0.067 -18.274 1.00 86.75 85 ILE A N 1
ATOM 687 C CA . ILE A 1 85 ? 17.282 -0.204 -19.087 1.00 86.75 85 ILE A CA 1
ATOM 688 C C . ILE A 1 85 ? 17.458 0.974 -20.032 1.00 86.75 85 ILE A C 1
ATOM 690 O O . ILE A 1 85 ? 16.496 1.675 -20.343 1.00 86.75 85 ILE A O 1
ATOM 694 N N . ASP A 1 86 ? 18.691 1.188 -20.484 1.00 85.44 86 ASP A N 1
ATOM 695 C CA . ASP A 1 86 ? 19.004 2.273 -21.413 1.00 85.44 86 ASP A CA 1
ATOM 696 C C . ASP A 1 86 ? 18.693 1.900 -22.876 1.00 85.44 86 ASP A C 1
ATOM 698 O O . ASP A 1 86 ? 18.485 2.793 -23.699 1.00 85.44 86 ASP A O 1
ATOM 702 N N . ASP A 1 87 ? 18.575 0.603 -23.189 1.00 88.94 87 ASP A N 1
ATOM 703 C CA . ASP A 1 87 ? 18.097 0.120 -24.488 1.00 88.94 87 ASP A CA 1
ATOM 704 C C . ASP A 1 87 ? 16.569 0.295 -24.622 1.00 88.94 87 ASP A C 1
ATOM 706 O O . ASP A 1 87 ? 15.746 -0.445 -24.060 1.00 88.94 87 ASP A O 1
ATOM 710 N N . VAL A 1 88 ? 16.188 1.323 -25.381 1.00 89.00 88 VAL A N 1
ATOM 711 C CA . VAL A 1 88 ? 14.791 1.681 -25.649 1.00 89.00 88 VAL A CA 1
ATOM 712 C C . VAL A 1 88 ? 14.106 0.661 -26.559 1.00 89.00 88 VAL A C 1
ATOM 714 O O . VAL A 1 88 ? 12.913 0.406 -26.383 1.00 89.00 88 VAL A O 1
ATOM 717 N N . ASP A 1 89 ? 14.821 0.073 -27.517 1.00 92.56 89 ASP A N 1
ATOM 718 C CA . ASP A 1 89 ? 14.229 -0.875 -28.460 1.00 92.56 89 ASP A CA 1
ATOM 719 C C . ASP A 1 89 ? 13.954 -2.209 -27.768 1.00 92.56 89 ASP A C 1
ATOM 721 O O . ASP A 1 89 ? 12.841 -2.735 -27.876 1.00 92.56 89 ASP A O 1
ATOM 725 N N . LEU A 1 90 ? 14.890 -2.685 -26.943 1.00 93.00 90 LEU A N 1
ATOM 726 C CA . LEU A 1 90 ? 14.656 -3.831 -26.067 1.00 93.00 90 LEU A CA 1
ATOM 727 C C . LEU A 1 90 ? 13.502 -3.558 -25.090 1.00 93.00 90 LEU A C 1
ATOM 729 O O . LEU A 1 90 ? 12.615 -4.396 -24.926 1.00 93.00 90 LEU A O 1
ATOM 733 N N . SER A 1 91 ? 13.432 -2.359 -24.499 1.00 93.06 91 SER A N 1
ATOM 734 C CA . SER A 1 91 ? 12.309 -1.975 -23.627 1.00 93.06 91 SER A CA 1
ATOM 735 C C . SER A 1 91 ? 10.952 -2.047 -24.334 1.00 93.06 91 SER A C 1
ATOM 737 O O . SER A 1 91 ? 9.979 -2.523 -23.747 1.00 93.06 91 SER A O 1
ATOM 739 N N . LYS A 1 92 ? 10.868 -1.606 -25.596 1.00 93.62 92 LYS A N 1
ATOM 740 C CA . LYS A 1 92 ? 9.644 -1.706 -26.410 1.00 93.62 92 LYS A CA 1
ATOM 741 C C . LYS A 1 92 ? 9.286 -3.152 -26.734 1.00 93.62 92 LYS A C 1
ATOM 743 O O . LYS A 1 92 ? 8.109 -3.502 -26.709 1.00 93.62 92 LYS A O 1
ATOM 748 N N . GLN A 1 93 ? 10.276 -3.999 -27.009 1.00 95.19 93 GLN A N 1
ATOM 749 C CA . GLN A 1 93 ? 10.045 -5.422 -27.257 1.00 95.19 93 GLN A CA 1
ATOM 750 C C . GLN A 1 93 ? 9.528 -6.133 -25.997 1.00 95.19 93 GLN A C 1
ATOM 752 O O . GLN A 1 93 ? 8.548 -6.874 -26.075 1.00 95.19 93 GLN A O 1
ATOM 757 N N . ILE A 1 94 ? 10.102 -5.839 -24.824 1.00 95.38 94 ILE A N 1
ATOM 758 C CA . ILE A 1 94 ? 9.599 -6.328 -23.530 1.00 95.38 94 ILE A CA 1
ATOM 759 C C . ILE A 1 94 ? 8.172 -5.818 -23.276 1.00 95.38 94 ILE A C 1
ATOM 761 O O . ILE A 1 94 ? 7.311 -6.590 -22.856 1.00 95.38 94 ILE A O 1
ATOM 765 N N . CYS A 1 95 ? 7.893 -4.542 -23.570 1.00 95.75 95 CYS A N 1
ATOM 766 C CA . CYS A 1 95 ? 6.556 -3.953 -23.459 1.00 95.75 95 CYS A CA 1
ATOM 767 C C . CYS A 1 95 ? 5.529 -4.693 -24.331 1.00 95.75 95 CYS A C 1
ATOM 769 O O . CYS A 1 95 ? 4.471 -5.098 -23.844 1.00 95.75 95 CYS A O 1
ATOM 771 N N . ALA A 1 96 ? 5.852 -4.926 -25.605 1.00 95.75 96 ALA A N 1
ATOM 772 C CA . ALA A 1 96 ? 4.991 -5.655 -26.530 1.00 95.75 96 ALA A CA 1
ATOM 773 C C . ALA A 1 96 ? 4.731 -7.095 -26.056 1.00 95.75 96 ALA A C 1
ATOM 775 O O . ALA A 1 96 ? 3.584 -7.548 -26.073 1.00 95.75 96 ALA A O 1
ATOM 776 N N . LEU A 1 97 ? 5.770 -7.788 -25.578 1.00 95.94 97 LEU A N 1
ATOM 777 C CA . LEU A 1 97 ? 5.661 -9.135 -25.017 1.00 95.94 97 LEU A CA 1
ATOM 778 C C . LEU A 1 97 ? 4.738 -9.169 -23.787 1.00 95.94 97 LEU A C 1
ATOM 780 O O . LEU A 1 97 ? 3.825 -9.994 -23.722 1.00 95.94 97 LEU A O 1
ATOM 784 N N . ALA A 1 98 ? 4.933 -8.250 -22.838 1.00 96.50 98 ALA A N 1
ATOM 785 C CA . ALA A 1 98 ? 4.114 -8.150 -21.631 1.00 96.50 98 ALA A CA 1
ATOM 786 C C . ALA A 1 98 ? 2.638 -7.881 -21.973 1.00 96.50 98 ALA A C 1
ATOM 788 O O . ALA A 1 98 ? 1.746 -8.602 -21.516 1.00 96.50 98 ALA A O 1
ATOM 789 N N . ARG A 1 99 ? 2.374 -6.919 -22.869 1.00 95.94 99 ARG A N 1
ATOM 790 C CA . ARG A 1 99 ? 1.017 -6.587 -23.335 1.00 95.94 99 ARG A CA 1
ATOM 791 C C . ARG A 1 99 ? 0.340 -7.753 -24.047 1.00 95.94 99 ARG A C 1
ATOM 793 O O . ARG A 1 99 ? -0.837 -8.011 -23.792 1.00 95.94 99 ARG A O 1
ATOM 800 N N . ALA A 1 100 ? 1.068 -8.503 -24.877 1.00 95.94 100 ALA A N 1
ATOM 801 C CA . ALA A 1 100 ? 0.542 -9.701 -25.536 1.00 95.94 100 ALA A CA 1
ATOM 802 C C . ALA A 1 100 ? 0.065 -10.763 -24.527 1.00 95.94 100 ALA A C 1
ATOM 804 O O . ALA A 1 100 ? -0.872 -11.513 -24.805 1.00 95.94 100 ALA A O 1
ATOM 805 N N . ARG A 1 101 ? 0.661 -10.792 -23.328 1.00 95.12 101 ARG A N 1
ATOM 806 C CA . ARG A 1 101 ? 0.262 -11.663 -22.212 1.00 95.12 101 ARG A CA 1
ATOM 807 C C . ARG A 1 101 ? -0.642 -10.999 -21.180 1.00 95.12 101 ARG A C 1
ATOM 809 O O . ARG A 1 101 ? -0.969 -11.630 -20.181 1.00 95.12 101 ARG A O 1
ATOM 816 N N . LYS A 1 102 ? -1.111 -9.774 -21.444 1.00 96.06 102 LYS A N 1
ATOM 817 C CA . LYS A 1 102 ? -1.947 -8.979 -20.529 1.00 96.06 102 LYS A CA 1
ATOM 818 C C . LYS A 1 102 ? -1.278 -8.730 -19.171 1.00 96.06 102 LYS A C 1
ATOM 820 O O . LYS A 1 102 ? -1.967 -8.564 -18.167 1.00 96.06 102 LYS A O 1
ATOM 825 N N . VAL A 1 103 ? 0.052 -8.694 -19.152 1.00 95.94 103 VAL A N 1
ATOM 826 C CA . VAL A 1 103 ? 0.844 -8.326 -17.981 1.00 95.94 103 VAL A CA 1
ATOM 827 C C . VAL A 1 103 ? 1.051 -6.811 -18.016 1.00 95.94 103 VAL A C 1
ATOM 829 O O . VAL A 1 103 ? 1.625 -6.320 -18.991 1.00 95.94 103 VAL A O 1
ATOM 832 N N . PRO A 1 104 ? 0.600 -6.052 -16.999 1.00 96.12 104 PRO A N 1
ATOM 833 C CA . PRO A 1 104 ? 0.814 -4.614 -16.966 1.00 96.12 104 PRO A CA 1
ATOM 834 C C . PRO A 1 104 ? 2.309 -4.286 -16.958 1.00 96.12 104 PRO A C 1
ATOM 836 O O . PRO A 1 104 ? 3.079 -4.834 -16.159 1.00 96.12 104 PRO A O 1
ATOM 839 N N . VAL A 1 105 ? 2.712 -3.362 -17.828 1.00 95.38 105 VAL A N 1
ATOM 840 C CA . VAL A 1 105 ? 4.110 -2.949 -17.972 1.00 95.38 105 VAL A CA 1
ATOM 841 C C . VAL A 1 105 ? 4.295 -1.459 -17.709 1.00 95.38 105 VAL A C 1
ATOM 843 O O . VAL A 1 105 ? 3.458 -0.625 -18.056 1.00 95.38 105 VAL A O 1
ATOM 846 N N . ASN A 1 106 ? 5.410 -1.105 -17.072 1.00 93.56 106 ASN A N 1
ATOM 847 C CA . ASN A 1 106 ? 5.858 0.277 -16.980 1.00 93.56 106 ASN A CA 1
ATOM 848 C C . ASN A 1 106 ? 7.316 0.397 -17.434 1.00 93.56 106 ASN A C 1
ATOM 850 O O . ASN A 1 106 ? 8.239 -0.062 -16.753 1.00 93.56 106 ASN A O 1
ATOM 854 N N . VAL A 1 107 ? 7.497 1.070 -18.567 1.00 92.25 107 VAL A N 1
ATOM 855 C CA . VAL A 1 107 ? 8.795 1.372 -19.166 1.00 92.25 107 VAL A CA 1
ATOM 856 C C . VAL A 1 107 ? 9.320 2.709 -18.645 1.00 92.25 107 VAL A C 1
ATOM 858 O O . VAL A 1 107 ? 8.705 3.761 -18.833 1.00 92.25 107 VAL A O 1
ATOM 861 N N . ALA A 1 108 ? 10.467 2.696 -17.965 1.00 87.44 108 ALA A N 1
ATOM 862 C CA . ALA A 1 108 ? 11.060 3.917 -17.429 1.00 87.44 108 ALA A CA 1
ATOM 863 C C . ALA A 1 108 ? 11.337 4.949 -18.529 1.00 87.44 108 ALA A C 1
ATOM 865 O O . ALA A 1 108 ? 11.851 4.623 -19.589 1.00 87.44 108 ALA A O 1
ATOM 866 N N . ASP A 1 109 ? 11.002 6.210 -18.247 1.00 82.62 109 ASP A N 1
ATOM 867 C CA . ASP A 1 109 ? 11.232 7.356 -19.133 1.00 82.62 109 ASP A CA 1
ATOM 868 C C . ASP A 1 109 ? 10.551 7.278 -20.521 1.00 82.62 109 ASP A C 1
ATOM 870 O O . ASP A 1 109 ? 10.759 8.168 -21.345 1.00 82.62 109 ASP A O 1
ATOM 874 N N . VAL A 1 110 ? 9.652 6.306 -20.750 1.00 87.44 110 VAL A N 1
ATOM 875 C CA . VAL A 1 110 ? 8.851 6.179 -21.983 1.00 87.44 110 VAL A CA 1
ATOM 876 C C . VAL A 1 110 ? 7.346 6.137 -21.649 1.00 87.44 110 VAL A C 1
ATOM 878 O O . VAL A 1 110 ? 6.729 5.072 -21.672 1.00 87.44 110 VAL A O 1
ATOM 881 N N . PRO A 1 111 ? 6.710 7.289 -21.336 1.00 84.94 111 PRO A N 1
ATOM 882 C CA . PRO A 1 111 ? 5.304 7.343 -20.916 1.00 84.94 111 PRO A CA 1
ATOM 883 C C . PRO A 1 111 ? 4.290 6.677 -21.866 1.00 84.94 111 PRO A C 1
ATOM 885 O O . PRO A 1 111 ? 3.400 5.996 -21.363 1.00 84.94 111 PRO A O 1
ATOM 888 N N . PRO A 1 112 ? 4.402 6.791 -23.209 1.00 89.00 112 PRO A N 1
ATOM 889 C CA . PRO A 1 112 ? 3.482 6.098 -24.122 1.00 89.00 112 PRO A CA 1
ATOM 890 C C . PRO A 1 112 ? 3.508 4.565 -23.992 1.00 89.00 112 PRO A C 1
ATOM 892 O O . PRO A 1 112 ? 2.542 3.891 -24.342 1.00 89.00 112 PRO A O 1
ATOM 895 N N . GLU A 1 113 ? 4.599 4.014 -23.456 1.00 90.25 113 GLU A N 1
ATOM 896 C CA . GLU A 1 113 ? 4.812 2.578 -23.262 1.00 90.25 113 GLU A CA 1
ATOM 897 C C . GLU A 1 113 ? 4.561 2.137 -21.810 1.00 90.25 113 GLU A C 1
ATOM 899 O O . GLU A 1 113 ? 5.070 1.113 -21.360 1.00 90.25 113 GLU A O 1
ATOM 904 N N . CYS A 1 114 ? 3.785 2.913 -21.049 1.00 91.62 114 CYS A N 1
ATOM 905 C CA . CYS A 1 114 ? 3.384 2.580 -19.683 1.00 91.62 114 CYS A CA 1
ATOM 906 C C . CYS A 1 114 ? 1.877 2.331 -19.585 1.00 91.62 114 CYS A C 1
ATOM 908 O O . CYS A 1 114 ? 1.078 3.172 -19.992 1.00 91.62 114 CYS A O 1
ATOM 910 N N . ASP A 1 115 ? 1.487 1.226 -18.950 1.00 93.12 115 ASP A N 1
ATOM 911 C CA . ASP A 1 115 ? 0.081 0.916 -18.654 1.00 93.12 115 ASP A CA 1
ATOM 912 C C . ASP A 1 115 ? -0.376 1.521 -17.313 1.00 93.12 115 ASP A C 1
ATOM 914 O O . ASP A 1 115 ? -1.565 1.709 -17.060 1.00 93.12 115 ASP A O 1
ATOM 918 N N . PHE A 1 116 ? 0.573 1.849 -16.437 1.00 91.56 116 PHE A N 1
ATOM 919 C CA . PHE A 1 116 ? 0.329 2.487 -15.146 1.00 91.56 116 PHE A CA 1
ATOM 920 C C . PHE A 1 116 ? 1.431 3.486 -14.828 1.00 91.56 116 PHE A C 1
ATOM 922 O O . PHE A 1 116 ? 2.519 3.429 -15.393 1.00 91.56 116 PHE A O 1
ATOM 929 N N . TYR A 1 117 ? 1.166 4.382 -13.880 1.00 87.75 117 TYR A N 1
ATOM 930 C CA . TYR A 1 117 ? 2.133 5.371 -13.427 1.00 87.75 117 TYR A CA 1
ATOM 931 C C . TYR A 1 117 ? 2.342 5.281 -11.934 1.00 87.75 117 TYR A C 1
ATOM 933 O O . TYR A 1 117 ? 1.416 5.101 -11.145 1.00 87.75 117 TYR A O 1
ATOM 941 N N . PHE A 1 118 ? 3.582 5.521 -11.562 1.00 85.19 118 PHE A N 1
ATOM 942 C CA . PHE A 1 118 ? 3.947 5.810 -10.202 1.00 85.19 118 PHE A CA 1
ATOM 943 C C . PHE A 1 118 ? 3.539 7.235 -9.817 1.00 85.19 118 PHE A C 1
ATOM 945 O O . PHE A 1 118 ? 3.716 8.179 -10.589 1.00 85.19 118 PHE A O 1
ATOM 952 N N . GLY A 1 119 ? 2.973 7.381 -8.621 1.00 87.00 119 GLY A N 1
ATOM 953 C CA . GLY A 1 119 ? 2.528 8.661 -8.078 1.00 87.00 119 GLY A CA 1
ATOM 954 C C . GLY A 1 119 ? 3.432 9.196 -6.972 1.00 87.00 119 GLY A C 1
ATOM 955 O O . GLY A 1 119 ? 4.310 8.512 -6.448 1.00 87.00 119 GLY A O 1
ATOM 956 N N . SER A 1 120 ? 3.169 10.438 -6.579 1.00 90.06 120 SER A N 1
ATOM 957 C CA . SER A 1 120 ? 3.687 11.008 -5.336 1.00 90.06 120 SER A CA 1
ATOM 958 C C . SER A 1 120 ? 2.984 10.343 -4.152 1.00 90.06 120 SER A C 1
ATOM 960 O O . SER A 1 120 ? 1.759 10.327 -4.119 1.00 90.06 120 SER A O 1
ATOM 962 N N . GLN A 1 121 ? 3.730 9.796 -3.193 1.00 89.94 121 GLN A N 1
ATOM 963 C CA . GLN A 1 121 ? 3.160 8.991 -2.107 1.00 89.94 121 GLN A CA 1
ATOM 964 C C . GLN A 1 121 ? 3.410 9.616 -0.730 1.00 89.94 121 GLN A C 1
ATOM 966 O O . GLN A 1 121 ? 4.474 10.182 -0.484 1.00 89.94 121 GLN A O 1
ATOM 971 N N . ILE A 1 122 ? 2.428 9.499 0.160 1.00 91.94 122 ILE A N 1
ATOM 972 C CA . ILE A 1 122 ? 2.555 9.741 1.602 1.00 91.94 122 ILE A CA 1
ATOM 973 C C . ILE A 1 122 ? 2.377 8.393 2.290 1.00 91.94 122 ILE A C 1
ATOM 975 O O . ILE A 1 122 ? 1.484 7.622 1.919 1.00 91.94 122 ILE A O 1
ATOM 979 N N . ARG A 1 123 ? 3.225 8.113 3.280 1.00 89.31 123 ARG A N 1
ATOM 980 C CA . ARG A 1 123 ? 3.188 6.880 4.063 1.00 89.31 123 ARG A CA 1
ATOM 981 C C . ARG A 1 123 ? 3.237 7.195 5.550 1.00 89.31 123 ARG A C 1
ATOM 983 O O . ARG A 1 123 ? 4.082 7.966 5.991 1.00 89.31 123 ARG A O 1
ATOM 990 N N . ASP A 1 124 ? 2.364 6.538 6.299 1.00 92.44 124 ASP A N 1
ATOM 991 C CA . ASP A 1 124 ? 2.392 6.496 7.759 1.00 92.44 124 ASP A CA 1
ATOM 992 C C . ASP A 1 124 ? 2.011 5.077 8.208 1.00 92.44 124 ASP A C 1
ATOM 994 O O . ASP A 1 124 ? 0.836 4.713 8.304 1.00 92.44 124 ASP A O 1
ATOM 998 N N . GLY A 1 125 ? 3.024 4.224 8.387 1.00 89.75 125 GLY A N 1
ATOM 999 C CA . GLY A 1 125 ? 2.825 2.799 8.647 1.00 89.75 125 GLY A CA 1
ATOM 1000 C C . GLY A 1 125 ? 1.919 2.142 7.585 1.00 89.75 125 GLY A C 1
ATOM 1001 O O . GLY A 1 125 ? 2.280 2.146 6.408 1.00 89.75 125 GLY A O 1
ATOM 1002 N N . PRO A 1 126 ? 0.760 1.558 7.961 1.00 90.94 126 PRO A N 1
ATOM 1003 C CA . PRO A 1 126 ? -0.191 0.971 7.012 1.00 90.94 126 PRO A CA 1
ATOM 1004 C C . PRO A 1 126 ? -0.965 1.995 6.159 1.00 90.94 126 PRO A C 1
ATOM 1006 O O . PRO A 1 126 ? -1.612 1.588 5.194 1.00 90.94 126 PRO A O 1
ATOM 1009 N N . LEU A 1 127 ? -0.942 3.294 6.488 1.00 93.19 127 LEU A N 1
ATOM 1010 C CA . LEU A 1 127 ? -1.563 4.328 5.659 1.00 93.19 127 LEU A CA 1
ATOM 1011 C C . LEU A 1 127 ? -0.718 4.575 4.410 1.00 93.19 127 LEU A C 1
ATOM 1013 O O . LEU A 1 127 ? 0.476 4.863 4.502 1.00 93.19 127 LEU A O 1
ATOM 1017 N N . GLN A 1 128 ? -1.364 4.530 3.248 1.00 91.88 128 GLN A N 1
ATOM 1018 C CA . GLN A 1 128 ? -0.768 4.890 1.968 1.00 91.88 128 GLN A CA 1
ATOM 1019 C C . GLN A 1 128 ? -1.712 5.834 1.228 1.00 91.88 128 GLN A C 1
ATOM 1021 O O . GLN A 1 128 ? -2.882 5.513 1.023 1.00 91.88 128 GLN A O 1
ATOM 1026 N N . ILE A 1 129 ? -1.201 6.991 0.812 1.00 94.00 129 ILE A N 1
ATOM 1027 C CA . ILE A 1 129 ? -1.938 7.955 -0.010 1.00 94.00 129 ILE A CA 1
ATOM 1028 C C . ILE A 1 129 ? -1.112 8.222 -1.260 1.00 94.00 129 ILE A C 1
ATOM 1030 O O . ILE A 1 129 ? 0.032 8.660 -1.162 1.00 94.00 129 ILE A O 1
ATOM 1034 N N . MET A 1 130 ? -1.693 7.978 -2.434 1.00 92.56 130 MET A N 1
ATOM 1035 C CA . MET A 1 130 ? -1.063 8.269 -3.719 1.00 92.56 130 MET A CA 1
ATOM 1036 C C . MET A 1 130 ? -1.745 9.461 -4.390 1.00 92.56 130 MET A C 1
ATOM 1038 O O . MET A 1 130 ? -2.957 9.473 -4.590 1.00 92.56 130 MET A O 1
ATOM 1042 N N . ILE A 1 131 ? -0.936 10.431 -4.803 1.00 93.62 131 ILE A N 1
ATOM 1043 C CA . ILE A 1 131 ? -1.317 11.548 -5.656 1.00 93.62 131 ILE A CA 1
ATOM 1044 C C . ILE A 1 131 ? -0.752 11.264 -7.048 1.00 93.62 131 ILE A C 1
ATOM 1046 O O . ILE A 1 131 ? 0.451 11.044 -7.207 1.00 93.62 131 ILE A O 1
ATOM 1050 N N . SER A 1 132 ? -1.621 11.253 -8.058 1.00 90.69 132 SER A N 1
ATOM 1051 C CA . SER A 1 132 ? -1.248 11.012 -9.452 1.00 90.69 132 SER A CA 1
ATOM 1052 C C . SER A 1 132 ? -1.820 12.094 -10.361 1.00 90.69 132 SER A C 1
ATOM 1054 O O . SER A 1 132 ? -2.902 12.622 -10.125 1.00 90.69 132 SER A O 1
ATOM 1056 N N . THR A 1 133 ? -1.075 12.403 -11.419 1.00 89.12 133 THR A N 1
ATOM 1057 C CA . THR A 1 133 ? -1.496 13.286 -12.520 1.00 89.12 133 THR A CA 1
ATOM 1058 C C . THR A 1 133 ? -1.520 12.538 -13.856 1.00 89.12 133 THR A C 1
ATOM 1060 O O . THR A 1 133 ? -1.500 13.166 -14.908 1.00 89.12 133 THR A O 1
ATOM 1063 N N . GLY A 1 134 ? -1.476 11.198 -13.832 1.00 82.75 134 GLY A N 1
ATOM 1064 C CA . GLY A 1 134 ? -1.351 10.386 -15.050 1.00 82.75 134 GLY A CA 1
ATOM 1065 C C . GLY A 1 134 ? -0.065 10.672 -15.834 1.00 82.75 134 GLY A C 1
ATOM 1066 O O . GLY A 1 134 ? -0.069 10.635 -17.056 1.00 82.75 134 GLY A O 1
ATOM 1067 N N . GLY A 1 135 ? 1.012 11.058 -15.141 1.00 78.25 135 GLY A N 1
ATOM 1068 C CA . GLY A 1 135 ? 2.284 11.449 -15.758 1.00 78.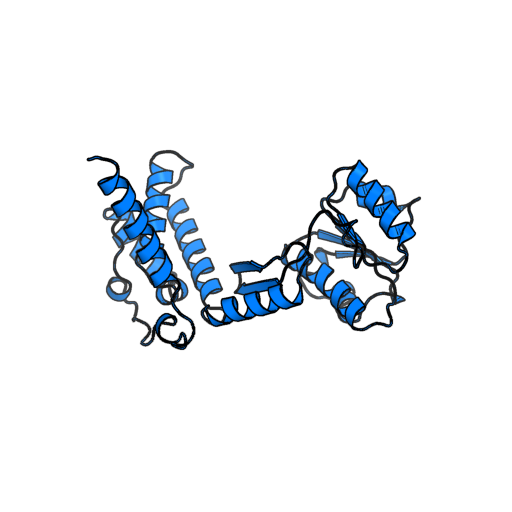25 135 GLY A CA 1
ATOM 1069 C C . GLY A 1 135 ? 2.342 12.889 -16.288 1.00 78.25 135 GLY A C 1
ATOM 1070 O O . GLY A 1 135 ? 3.431 13.354 -16.612 1.00 78.25 135 GLY A O 1
ATOM 1071 N N . ALA A 1 136 ? 1.227 13.629 -16.312 1.00 85.25 136 ALA A N 1
ATOM 1072 C CA . ALA A 1 136 ? 1.166 14.954 -16.937 1.00 85.25 136 ALA A CA 1
ATOM 1073 C C . ALA A 1 136 ? 1.951 16.044 -16.184 1.00 85.25 136 ALA A C 1
ATOM 1075 O O . ALA A 1 136 ? 2.551 16.917 -16.806 1.00 85.25 136 ALA A O 1
ATOM 1076 N N . ALA A 1 137 ? 1.955 16.022 -14.845 1.00 87.62 137 ALA A N 1
ATOM 1077 C CA . ALA A 1 137 ? 2.589 17.074 -14.045 1.00 87.62 137 ALA A CA 1
ATOM 1078 C C . ALA A 1 137 ? 3.251 16.533 -12.760 1.00 87.62 137 ALA A C 1
ATOM 1080 O O . ALA A 1 137 ? 2.754 16.768 -11.650 1.00 87.62 137 ALA A O 1
ATOM 1081 N N . PRO A 1 138 ? 4.419 15.860 -12.858 1.00 85.19 138 PRO A N 1
ATOM 1082 C CA . PRO A 1 138 ? 5.105 15.270 -11.701 1.00 85.19 138 PRO A CA 1
ATOM 1083 C C . PRO A 1 138 ? 5.441 16.286 -10.601 1.00 85.19 138 PRO A C 1
ATOM 1085 O O . PRO A 1 138 ? 5.321 15.997 -9.409 1.00 85.19 138 PRO A O 1
ATOM 1088 N N . LYS A 1 139 ? 5.822 17.514 -10.982 1.00 89.31 139 LYS A N 1
ATOM 1089 C CA . LYS A 1 139 ? 6.138 18.570 -10.011 1.00 89.31 139 LYS A CA 1
ATOM 1090 C C . LYS A 1 139 ? 4.901 19.032 -9.243 1.00 89.31 139 LYS A C 1
ATOM 1092 O O . LYS A 1 139 ? 4.983 19.198 -8.027 1.00 89.31 139 LYS A O 1
ATOM 1097 N N . LEU A 1 140 ? 3.773 19.208 -9.932 1.00 92.81 140 LEU A N 1
ATOM 1098 C CA . LEU A 1 140 ? 2.511 19.600 -9.305 1.00 92.81 140 LEU A CA 1
ATOM 1099 C C . LEU A 1 140 ? 2.000 18.499 -8.370 1.00 92.81 140 LEU A C 1
ATOM 1101 O O . LEU A 1 140 ? 1.614 18.797 -7.245 1.00 92.81 140 LEU A O 1
ATOM 1105 N N . SER A 1 141 ? 2.101 17.234 -8.789 1.00 93.06 141 SER A N 1
ATOM 1106 C CA . SER A 1 141 ? 1.799 16.071 -7.947 1.00 93.06 141 SER A CA 1
ATOM 1107 C C . SER A 1 141 ? 2.558 16.112 -6.614 1.00 93.06 141 SER A C 1
ATOM 1109 O O . SER A 1 141 ? 1.965 15.918 -5.555 1.00 93.06 141 SER A O 1
ATOM 1111 N N . ASN A 1 142 ? 3.853 16.449 -6.637 1.00 92.00 142 ASN A N 1
ATOM 1112 C CA . ASN A 1 142 ? 4.653 16.562 -5.416 1.00 92.00 142 ASN A CA 1
ATOM 1113 C C . ASN A 1 142 ? 4.260 17.779 -4.553 1.00 92.00 142 ASN A C 1
ATOM 1115 O O . ASN A 1 142 ? 4.266 17.696 -3.328 1.00 92.00 142 ASN A O 1
ATOM 1119 N N . LEU A 1 143 ? 3.891 18.911 -5.161 1.00 93.44 143 LEU A N 1
ATOM 1120 C CA . LEU A 1 143 ? 3.393 20.071 -4.407 1.00 93.44 143 LEU A CA 1
ATOM 1121 C C . LEU A 1 143 ? 2.066 19.764 -3.701 1.00 93.44 143 LEU A C 1
ATOM 1123 O O . LEU A 1 143 ? 1.895 20.134 -2.543 1.00 93.44 143 LEU A O 1
ATOM 1127 N N . ILE A 1 144 ? 1.150 19.057 -4.370 1.00 94.81 144 ILE A N 1
ATOM 1128 C CA . ILE A 1 144 ? -0.111 18.603 -3.769 1.00 94.81 144 ILE A CA 1
ATOM 1129 C C . ILE A 1 144 ? 0.175 17.605 -2.644 1.00 94.81 144 ILE A C 1
ATOM 1131 O O . ILE A 1 144 ? -0.358 17.769 -1.553 1.00 94.81 144 ILE A O 1
ATOM 1135 N N . ARG A 1 145 ? 1.070 16.631 -2.870 1.00 95.62 145 ARG A N 1
ATOM 1136 C CA . ARG A 1 145 ? 1.525 15.677 -1.845 1.00 95.62 145 ARG A CA 1
ATOM 1137 C C . ARG A 1 145 ? 1.992 16.395 -0.579 1.00 95.62 145 ARG A C 1
ATOM 1139 O O . ARG A 1 145 ? 1.528 16.055 0.496 1.00 95.62 145 ARG A O 1
ATOM 1146 N N . LYS A 1 146 ? 2.862 17.403 -0.705 1.00 93.50 146 LYS A N 1
ATOM 1147 C CA . LYS A 1 146 ? 3.353 18.184 0.443 1.00 93.50 146 LYS A CA 1
ATOM 1148 C C . LYS A 1 146 ? 2.227 18.882 1.204 1.00 93.50 146 LYS A C 1
ATOM 1150 O O . LYS A 1 146 ? 2.189 18.788 2.417 1.00 93.50 146 LYS A O 1
ATOM 1155 N N . ARG A 1 147 ? 1.280 19.507 0.498 1.00 93.69 147 ARG A N 1
ATOM 1156 C CA . ARG A 1 147 ? 0.124 20.157 1.142 1.00 93.69 147 ARG A CA 1
ATOM 1157 C C . ARG A 1 147 ? -0.780 19.171 1.875 1.00 93.69 147 ARG A C 1
ATOM 1159 O O . ARG A 1 147 ? -1.289 19.493 2.937 1.00 93.69 147 ARG A O 1
ATOM 1166 N N . VAL A 1 148 ? -0.998 17.986 1.302 1.00 93.44 148 VAL A N 1
ATOM 1167 C CA . VAL A 1 148 ? -1.757 16.923 1.974 1.00 93.44 148 VAL A CA 1
ATOM 1168 C C . VAL A 1 148 ? -0.989 16.428 3.199 1.00 93.44 148 VAL A C 1
ATOM 1170 O O . VAL A 1 148 ? -1.585 16.289 4.252 1.00 93.44 148 VAL A O 1
ATOM 1173 N N . GLU A 1 149 ? 0.321 16.213 3.085 1.00 92.19 149 GLU A N 1
ATOM 1174 C CA . GLU A 1 149 ? 1.190 15.778 4.188 1.00 92.19 149 GLU A CA 1
ATOM 1175 C C . GLU A 1 149 ? 1.226 16.791 5.344 1.00 92.19 149 GLU A C 1
ATOM 1177 O O . GLU A 1 149 ? 1.120 16.391 6.495 1.00 92.19 149 GLU A O 1
ATOM 1182 N N . GLU A 1 150 ? 1.286 18.093 5.049 1.00 90.56 150 GLU A N 1
ATOM 1183 C CA . GLU A 1 150 ? 1.200 19.183 6.039 1.00 90.56 150 GLU A CA 1
ATOM 1184 C C . GLU A 1 150 ? -0.156 19.233 6.762 1.00 90.56 150 GLU A C 1
ATOM 1186 O O . GLU A 1 150 ? -0.242 19.718 7.888 1.00 90.56 150 GLU A O 1
ATOM 1191 N N . ALA A 1 151 ? -1.212 18.732 6.119 1.00 89.19 151 ALA A N 1
ATOM 1192 C CA . ALA A 1 151 ? -2.555 18.647 6.679 1.00 89.19 151 ALA A CA 1
ATOM 1193 C C . ALA A 1 151 ? -2.827 17.312 7.393 1.00 89.19 151 ALA A C 1
ATOM 1195 O O . ALA A 1 151 ? -3.974 17.040 7.728 1.00 89.19 151 ALA A O 1
ATOM 1196 N N . LEU A 1 152 ? -1.822 16.458 7.598 1.00 89.31 152 LEU A N 1
ATOM 1197 C CA . LEU A 1 152 ? -1.950 15.227 8.375 1.00 89.31 152 LEU A CA 1
ATOM 1198 C C . LEU A 1 152 ? -1.125 15.336 9.666 1.00 89.31 152 LEU A C 1
ATOM 1200 O O . LEU A 1 152 ? -0.114 16.041 9.697 1.00 89.31 152 LEU A O 1
ATOM 1204 N N . PRO A 1 153 ? -1.510 14.619 10.737 1.00 88.12 153 PRO A N 1
ATOM 1205 C CA . PRO A 1 153 ? -0.631 14.419 11.881 1.00 88.12 153 PRO A CA 1
ATOM 1206 C C . PRO A 1 153 ? 0.734 13.875 11.437 1.00 88.12 153 PRO A C 1
ATOM 1208 O O . PRO A 1 153 ? 0.786 13.041 10.526 1.00 88.12 153 PRO A O 1
ATOM 1211 N N . PRO A 1 154 ? 1.836 14.284 12.088 1.00 87.19 154 PRO A N 1
ATOM 1212 C CA . PRO A 1 154 ? 3.138 13.719 11.781 1.00 87.19 154 PRO A CA 1
ATOM 1213 C C . PRO A 1 154 ? 3.142 12.205 12.073 1.00 87.19 154 PRO A C 1
ATOM 1215 O O . PRO A 1 154 ? 2.602 11.779 13.101 1.00 87.19 154 PRO A O 1
ATOM 1218 N N . PRO A 1 155 ? 3.765 11.381 11.212 1.00 86.75 155 PRO A N 1
ATOM 1219 C CA . PRO A 1 155 ? 3.943 9.955 11.473 1.00 86.75 155 PRO A CA 1
ATOM 1220 C C . PRO A 1 155 ? 4.669 9.710 12.810 1.00 86.75 155 PRO A C 1
ATOM 1222 O O . PRO A 1 155 ? 5.480 10.548 13.218 1.00 86.75 155 PRO A O 1
ATOM 1225 N N . PRO A 1 156 ? 4.449 8.565 13.488 1.00 88.50 156 PRO A N 1
ATOM 1226 C CA . PRO A 1 156 ? 3.720 7.372 13.034 1.00 88.50 156 PRO A CA 1
ATOM 1227 C C . PRO A 1 156 ? 2.221 7.349 13.410 1.00 88.50 156 PRO A C 1
ATOM 1229 O O . PRO A 1 156 ? 1.616 6.287 13.577 1.00 88.50 156 PRO A O 1
ATOM 1232 N N . PHE A 1 157 ? 1.637 8.520 13.639 1.00 88.75 157 PHE A N 1
ATOM 1233 C CA . PHE A 1 157 ? 0.410 8.676 14.401 1.00 88.75 157 PHE A CA 1
ATOM 1234 C C . PHE A 1 157 ? -0.841 8.041 13.763 1.00 88.75 157 PHE A C 1
ATOM 1236 O O . PHE A 1 157 ? -1.545 7.265 14.416 1.00 88.75 157 PHE A O 1
ATOM 1243 N N . LEU A 1 158 ? -1.133 8.322 12.488 1.00 93.00 158 LEU A N 1
ATOM 1244 C CA . LEU A 1 158 ? -2.273 7.704 11.798 1.00 93.00 158 LEU A CA 1
ATOM 1245 C C . LEU A 1 158 ? -2.013 6.217 11.553 1.00 93.00 158 LEU A C 1
ATOM 1247 O O . LEU A 1 158 ? -2.942 5.404 11.587 1.00 93.00 158 LEU A O 1
ATOM 1251 N N . GLY A 1 159 ? -0.748 5.852 11.353 1.00 95.12 159 GLY A N 1
ATOM 1252 C CA . GLY A 1 159 ? -0.330 4.466 11.245 1.00 95.12 159 GLY A CA 1
ATOM 1253 C C . GLY A 1 159 ? -0.653 3.664 12.505 1.00 95.12 159 GLY A C 1
ATOM 1254 O O . GLY A 1 159 ? -1.160 2.542 12.405 1.00 95.12 159 GLY A O 1
ATOM 1255 N N . ASP A 1 160 ? -0.423 4.239 13.686 1.00 94.50 160 ASP A N 1
ATOM 1256 C CA . ASP A 1 160 ? -0.788 3.638 14.970 1.00 94.50 160 ASP A CA 1
ATOM 1257 C C . ASP A 1 160 ? -2.299 3.509 15.139 1.00 94.50 160 ASP A C 1
ATOM 1259 O O . ASP A 1 160 ? -2.774 2.420 15.471 1.00 94.50 160 ASP A O 1
ATOM 1263 N N . ALA A 1 161 ? -3.068 4.554 14.821 1.00 95.12 161 ALA A N 1
ATOM 1264 C CA . ALA A 1 161 ? -4.529 4.493 14.871 1.00 95.12 161 ALA A CA 1
ATOM 1265 C C . ALA A 1 161 ? -5.082 3.338 14.019 1.00 95.12 161 ALA A C 1
ATOM 1267 O O . ALA A 1 161 ? -5.889 2.534 14.493 1.00 95.12 161 ALA A O 1
ATOM 1268 N N . ILE A 1 162 ? -4.593 3.182 12.783 1.00 97.00 162 ILE A N 1
ATOM 1269 C CA . ILE A 1 162 ? -5.002 2.084 11.895 1.00 97.00 162 ILE A CA 1
ATOM 1270 C C . ILE A 1 162 ? -4.637 0.721 12.495 1.00 97.00 162 ILE A C 1
ATOM 1272 O O . ILE A 1 162 ? -5.461 -0.199 12.468 1.00 97.00 162 ILE A O 1
ATOM 1276 N N . ARG A 1 163 ? -3.429 0.573 13.058 1.00 96.88 163 ARG A N 1
ATOM 1277 C CA . ARG A 1 163 ? -3.000 -0.675 13.712 1.00 96.88 163 ARG A CA 1
ATOM 1278 C C . ARG A 1 163 ? -3.912 -1.032 14.885 1.00 96.88 163 ARG A C 1
ATOM 1280 O O . ARG A 1 163 ? -4.413 -2.157 14.937 1.00 96.88 163 ARG A O 1
ATOM 1287 N N . ARG A 1 164 ? -4.176 -0.086 15.793 1.00 97.00 164 ARG A N 1
ATOM 1288 C CA . ARG A 1 164 ? -5.029 -0.306 16.974 1.00 97.00 164 ARG A CA 1
ATOM 1289 C C . ARG A 1 164 ? -6.467 -0.646 16.594 1.00 97.00 164 ARG A C 1
ATOM 1291 O O . ARG A 1 164 ? -7.015 -1.634 17.085 1.00 97.00 164 ARG A O 1
ATOM 1298 N N . VAL A 1 165 ? -7.052 0.080 15.640 1.00 97.44 165 VAL A N 1
ATOM 1299 C CA . VAL A 1 165 ? -8.386 -0.230 15.094 1.00 97.44 165 VAL A CA 1
ATOM 1300 C C . VAL A 1 165 ? -8.411 -1.611 14.427 1.00 97.44 165 VAL A C 1
ATOM 1302 O O . VAL A 1 165 ? -9.392 -2.350 14.550 1.00 97.44 165 VAL A O 1
ATOM 1305 N N . GLY A 1 166 ? -7.326 -2.005 13.755 1.00 97.69 166 GLY A N 1
ATOM 1306 C CA . GLY A 1 166 ? -7.153 -3.348 13.201 1.00 97.69 166 GLY A CA 1
ATOM 1307 C C . GLY A 1 166 ? -7.208 -4.445 14.269 1.00 97.69 166 GLY A C 1
ATOM 1308 O O . GLY A 1 166 ? -7.925 -5.436 14.092 1.00 97.69 166 GLY A O 1
ATOM 1309 N N . ILE A 1 167 ? -6.519 -4.246 15.398 1.00 98.00 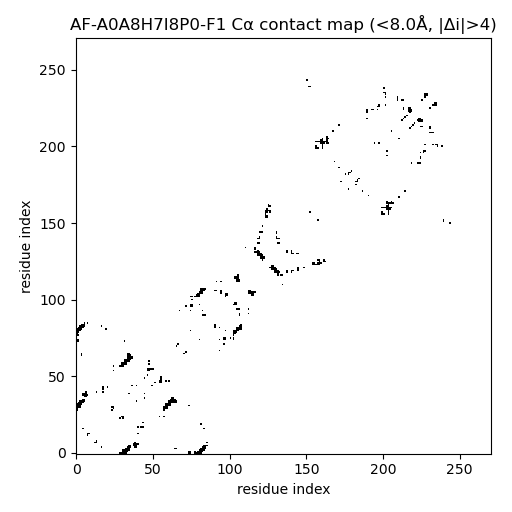167 ILE A N 1
ATOM 1310 C CA . ILE A 1 167 ? -6.546 -5.158 16.553 1.00 98.00 167 ILE A CA 1
ATOM 1311 C C . ILE A 1 167 ? -7.960 -5.236 17.139 1.00 98.00 167 ILE A C 1
ATOM 1313 O O . ILE A 1 167 ? -8.489 -6.341 17.289 1.00 98.00 167 ILE A O 1
ATOM 1317 N N . LEU A 1 168 ? -8.611 -4.093 17.391 1.00 97.88 168 LEU A N 1
ATOM 1318 C CA . LEU A 1 168 ? -10.000 -4.035 17.865 1.00 97.88 168 LEU A CA 1
ATOM 1319 C C . LEU A 1 168 ? -10.933 -4.839 16.945 1.00 97.88 168 LEU A C 1
ATOM 1321 O O . LEU A 1 168 ? -11.692 -5.693 17.406 1.00 97.88 168 LEU A O 1
ATOM 1325 N N . ARG A 1 169 ? -10.829 -4.637 15.626 1.00 97.12 169 ARG A N 1
ATOM 1326 C CA . ARG A 1 169 ? -11.625 -5.366 14.627 1.00 97.12 169 ARG A CA 1
ATOM 1327 C C . ARG A 1 169 ? -11.363 -6.872 14.664 1.00 97.12 169 ARG A C 1
ATOM 1329 O O . ARG A 1 169 ? -12.298 -7.659 14.493 1.00 97.12 169 ARG A O 1
ATOM 1336 N N . ALA A 1 170 ? -10.111 -7.288 14.849 1.00 97.38 170 ALA A N 1
ATOM 1337 C CA . ALA A 1 170 ? -9.748 -8.697 14.959 1.00 97.38 170 ALA A CA 1
ATOM 1338 C C . ALA A 1 170 ? -10.328 -9.333 16.232 1.00 97.38 170 ALA A C 1
ATOM 1340 O O . ALA A 1 170 ? -10.914 -10.415 16.153 1.00 97.38 170 ALA A O 1
ATOM 1341 N N . ARG A 1 171 ? -10.248 -8.651 17.382 1.00 97.50 171 ARG A N 1
ATOM 1342 C CA . ARG A 1 171 ? -10.846 -9.123 18.642 1.00 97.50 171 ARG A CA 1
ATOM 1343 C C . ARG A 1 171 ? -12.368 -9.192 18.568 1.00 97.50 171 ARG A C 1
ATOM 1345 O O . ARG A 1 171 ? -12.945 -10.218 18.918 1.00 97.50 171 ARG A O 1
ATOM 1352 N N . LEU A 1 172 ? -13.014 -8.179 17.988 1.00 96.31 172 LEU A N 1
ATOM 1353 C CA . LEU A 1 172 ? -14.460 -8.178 17.757 1.00 96.31 172 LEU A CA 1
ATOM 1354 C C . LEU A 1 172 ? -14.913 -9.381 16.912 1.00 96.31 172 LEU A C 1
ATOM 1356 O O . LEU A 1 172 ? -15.941 -9.992 17.194 1.00 96.31 172 LEU A O 1
ATOM 1360 N N . ARG A 1 173 ? -14.144 -9.753 15.879 1.00 95.88 173 ARG A N 1
ATOM 1361 C CA . ARG A 1 173 ? -14.427 -10.945 15.059 1.00 95.88 173 ARG A CA 1
ATOM 1362 C C . ARG A 1 173 ? -14.294 -12.252 15.839 1.00 95.88 173 ARG A C 1
ATOM 1364 O O . ARG A 1 173 ? -15.046 -13.174 15.546 1.00 95.88 173 ARG A O 1
ATOM 1371 N N . LYS A 1 174 ? -13.366 -12.337 16.798 1.00 95.62 174 LYS A N 1
ATOM 1372 C CA . LYS A 1 174 ? -13.241 -13.504 17.686 1.00 95.62 174 LYS A CA 1
ATOM 1373 C C . LYS A 1 174 ? -14.412 -13.587 18.669 1.00 95.62 174 LYS A C 1
ATOM 1375 O O . LYS A 1 174 ? -14.954 -14.668 18.854 1.00 95.62 174 LYS A O 1
ATOM 1380 N N . ARG A 1 175 ? -14.829 -12.453 19.247 1.00 94.06 175 ARG A N 1
ATOM 1381 C CA . ARG A 1 175 ? -15.927 -12.378 20.230 1.00 94.06 175 ARG A CA 1
ATOM 1382 C C . ARG A 1 175 ? -17.306 -12.617 19.610 1.00 94.06 175 ARG A C 1
ATOM 1384 O O . ARG A 1 175 ? -18.173 -13.219 20.228 1.00 94.06 175 ARG A O 1
ATOM 1391 N N . ALA A 1 176 ? -17.498 -12.180 18.369 1.00 92.81 176 ALA A N 1
ATOM 1392 C CA . ALA A 1 176 ? -18.714 -12.401 17.597 1.00 92.81 176 ALA A CA 1
ATOM 1393 C C . ALA A 1 176 ? -18.372 -13.081 16.257 1.00 92.81 176 ALA A C 1
ATOM 1395 O O . ALA A 1 176 ? -18.302 -12.384 15.236 1.00 92.81 176 ALA A O 1
ATOM 1396 N N . PRO A 1 177 ? -18.131 -14.408 16.240 1.00 93.75 177 PRO A N 1
ATOM 1397 C CA . PRO A 1 177 ? -17.706 -15.134 15.044 1.00 93.75 177 PRO A CA 1
ATOM 1398 C C . PRO A 1 177 ? -18.815 -15.223 13.985 1.00 93.75 177 PRO A C 1
ATOM 1400 O O . PRO A 1 177 ? -20.001 -15.114 14.279 1.00 93.75 177 PRO A O 1
ATOM 1403 N N . GLY A 1 178 ? -18.420 -15.399 12.721 1.00 89.56 178 GLY A N 1
ATOM 1404 C CA . GLY A 1 178 ? -19.330 -15.548 11.576 1.00 89.56 178 GLY A CA 1
ATOM 1405 C C . GLY A 1 178 ? -19.105 -14.513 10.471 1.00 89.56 178 GLY A C 1
ATOM 1406 O O . GLY A 1 178 ? -18.627 -13.399 10.719 1.00 89.56 178 GLY A O 1
ATOM 1407 N N . VAL A 1 179 ? -19.452 -14.870 9.234 1.00 87.56 179 VAL A N 1
ATOM 1408 C CA . VAL A 1 179 ? -19.209 -14.064 8.025 1.00 87.56 179 VAL A CA 1
ATOM 1409 C C . VAL A 1 179 ? -20.534 -13.552 7.457 1.00 87.56 179 VAL A C 1
ATOM 1411 O O . VAL A 1 179 ? -21.494 -14.302 7.330 1.00 87.56 179 VAL A O 1
ATOM 1414 N N . GLY A 1 180 ? -20.586 -12.265 7.103 1.00 87.44 180 GLY A N 1
ATOM 1415 C CA . GLY A 1 180 ? -21.760 -11.664 6.462 1.00 87.44 180 GLY A CA 1
ATOM 1416 C C . GLY A 1 180 ? -23.010 -11.565 7.350 1.00 87.44 180 GLY A C 1
ATOM 1417 O O . GLY A 1 180 ? -22.937 -11.568 8.581 1.00 87.44 180 GLY A O 1
ATOM 1418 N N . GLY A 1 181 ? -24.166 -11.394 6.704 1.00 93.38 181 GLY A N 1
ATOM 1419 C CA . GLY A 1 181 ? -25.480 -11.370 7.354 1.00 93.38 181 GLY A CA 1
ATOM 1420 C C . GLY A 1 181 ? -25.726 -10.194 8.309 1.00 93.38 181 GLY A C 1
ATOM 1421 O O . GLY A 1 181 ? -25.068 -9.150 8.254 1.00 93.38 181 GLY A O 1
ATOM 1422 N N . ALA A 1 182 ? -26.712 -10.365 9.196 1.00 93.31 182 ALA A N 1
ATOM 1423 C CA . ALA A 1 182 ? -27.097 -9.356 10.184 1.00 93.31 182 ALA A CA 1
ATOM 1424 C C . ALA A 1 182 ? -25.962 -9.051 11.177 1.00 93.31 182 ALA A C 1
ATOM 1426 O O . ALA A 1 182 ? -25.705 -7.886 11.480 1.00 93.31 182 ALA A O 1
ATOM 1427 N N . LEU A 1 183 ? -25.225 -10.078 11.618 1.00 93.12 183 LEU A N 1
ATOM 1428 C CA . LEU A 1 183 ? -24.096 -9.915 12.535 1.00 93.12 183 LEU A CA 1
ATOM 1429 C C . LEU A 1 183 ? -22.943 -9.130 11.896 1.00 93.12 183 LEU A C 1
ATOM 1431 O O . LEU A 1 183 ? -22.399 -8.218 12.517 1.00 93.12 183 LEU A O 1
ATOM 1435 N N . GLY A 1 184 ? -22.603 -9.427 10.637 1.00 93.75 184 GLY A N 1
ATOM 1436 C CA . GLY A 1 184 ? -21.599 -8.674 9.888 1.00 93.75 184 GLY A CA 1
ATOM 1437 C C . GLY A 1 184 ? -21.960 -7.193 9.755 1.00 93.75 184 GLY A C 1
ATOM 1438 O O . GLY A 1 184 ? -21.121 -6.337 10.038 1.00 93.75 184 GLY A O 1
ATOM 1439 N N . LYS A 1 185 ? -23.221 -6.890 9.411 1.00 93.81 185 LYS A N 1
ATOM 1440 C CA . LYS A 1 185 ? -23.744 -5.512 9.356 1.00 93.81 185 LYS A CA 1
ATOM 1441 C C . LYS A 1 185 ? -23.690 -4.826 10.724 1.00 93.81 185 LYS A C 1
ATOM 1443 O O . LYS A 1 185 ? -23.302 -3.663 10.802 1.00 93.81 185 LYS A O 1
ATOM 1448 N N . ARG A 1 186 ? -24.023 -5.547 11.800 1.00 94.12 186 ARG A N 1
ATOM 1449 C CA . ARG A 1 186 ? -23.970 -5.046 13.181 1.00 94.12 186 ARG A CA 1
ATOM 1450 C C . ARG A 1 186 ? -22.542 -4.679 13.597 1.00 94.12 186 ARG A C 1
ATOM 1452 O O . ARG A 1 186 ? -22.331 -3.566 14.067 1.00 94.12 186 ARG A O 1
ATOM 1459 N N . ARG A 1 187 ? -21.557 -5.559 13.355 1.00 95.31 187 ARG A N 1
ATOM 1460 C CA . ARG A 1 187 ? -20.130 -5.273 13.616 1.00 95.31 187 ARG A CA 1
ATOM 1461 C C . ARG A 1 187 ? -19.640 -4.073 12.813 1.00 95.31 187 ARG A C 1
ATOM 1463 O O . ARG A 1 187 ? -18.974 -3.211 13.367 1.00 95.31 187 ARG A O 1
ATOM 1470 N N . MET A 1 188 ? -19.985 -4.010 11.524 1.00 94.56 188 MET A N 1
ATOM 1471 C CA . MET A 1 188 ? -19.594 -2.894 10.658 1.00 94.56 188 MET A CA 1
ATOM 1472 C C . MET A 1 188 ? -20.127 -1.563 11.191 1.00 94.56 188 MET A C 1
ATOM 1474 O O . MET A 1 188 ? -19.361 -0.623 11.354 1.00 94.56 188 MET A O 1
ATOM 1478 N N . ARG A 1 189 ? -21.424 -1.503 11.518 1.00 95.31 189 ARG A N 1
ATOM 1479 C CA . ARG A 1 189 ? -22.062 -0.291 12.048 1.00 95.31 189 ARG A CA 1
ATOM 1480 C C . ARG A 1 189 ? -21.414 0.174 13.350 1.00 95.31 189 ARG A C 1
ATOM 1482 O O . ARG A 1 189 ? -21.195 1.365 13.523 1.00 95.31 189 ARG A O 1
ATOM 1489 N N . TRP A 1 190 ? -21.106 -0.756 14.251 1.00 96.38 190 TRP A N 1
ATOM 1490 C CA . TRP A 1 190 ? -20.460 -0.413 15.515 1.00 96.38 190 TRP A CA 1
ATOM 1491 C C . TRP A 1 190 ? -19.022 0.078 15.315 1.00 96.38 190 TRP A C 1
ATOM 1493 O O . TRP A 1 190 ? -18.660 1.101 15.881 1.00 96.38 190 TRP A O 1
ATOM 1503 N N . MET A 1 191 ? -18.237 -0.567 14.443 1.00 96.81 191 MET A N 1
ATOM 1504 C CA . MET A 1 191 ? -16.888 -0.096 14.098 1.00 96.81 191 MET A CA 1
ATOM 1505 C C . MET A 1 191 ? -16.897 1.306 13.476 1.00 96.81 191 ME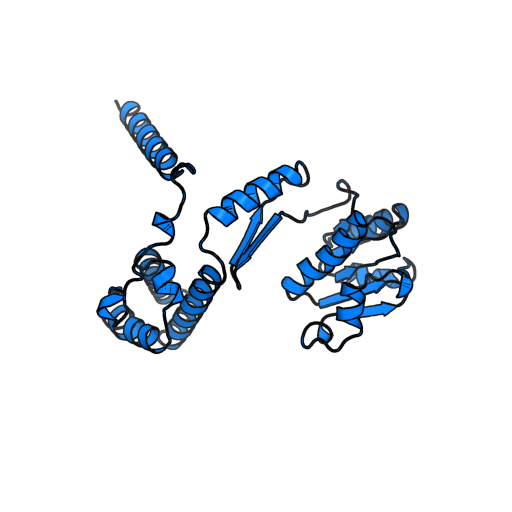T A C 1
ATOM 1507 O O . MET A 1 191 ? -16.057 2.120 13.841 1.00 96.81 191 MET A O 1
ATOM 1511 N N . ILE A 1 192 ? -17.849 1.599 12.577 1.00 95.62 192 ILE A N 1
ATOM 1512 C CA . ILE A 1 192 ? -18.032 2.950 12.017 1.00 95.62 192 ILE A CA 1
ATOM 1513 C C . ILE A 1 192 ? -18.273 3.946 13.150 1.00 95.62 192 ILE A C 1
ATOM 1515 O O . ILE A 1 192 ? -17.549 4.927 13.256 1.00 95.62 192 ILE A O 1
ATOM 1519 N N . LYS A 1 193 ? -19.213 3.638 14.053 1.00 95.44 193 LYS A N 1
ATOM 1520 C CA . LYS A 1 193 ? -19.526 4.507 15.190 1.00 95.44 193 LYS A CA 1
ATOM 1521 C C . LYS A 1 193 ? -18.302 4.770 16.072 1.00 95.44 193 LYS A C 1
ATOM 1523 O O . LYS A 1 193 ? -18.097 5.910 16.465 1.00 95.44 193 LYS A O 1
ATOM 1528 N N . VAL A 1 194 ? -17.477 3.757 16.359 1.00 95.44 194 VAL A N 1
ATOM 1529 C CA . VAL A 1 194 ? -16.219 3.941 17.113 1.00 95.44 194 VAL A CA 1
ATOM 1530 C C . VAL A 1 194 ? -15.294 4.929 16.398 1.00 95.44 194 VAL A C 1
ATOM 1532 O O . VAL A 1 194 ? -14.834 5.884 17.017 1.00 95.44 194 VAL A O 1
ATOM 1535 N N . CYS A 1 195 ? -15.065 4.743 15.095 1.00 94.44 195 CYS A N 1
ATOM 1536 C CA . CYS A 1 195 ? -14.188 5.610 14.304 1.00 94.44 195 CYS A CA 1
ATOM 1537 C C . CYS A 1 195 ? -14.736 7.032 14.090 1.00 94.44 195 CYS A C 1
ATOM 1539 O O . CYS A 1 195 ? -13.948 7.939 13.855 1.00 94.44 195 CYS A O 1
ATOM 1541 N N . GLU A 1 196 ? -16.054 7.228 14.145 1.00 92.50 196 GLU A N 1
ATOM 1542 C CA . GLU A 1 196 ? -16.692 8.550 14.055 1.00 92.50 196 GLU A CA 1
ATOM 1543 C C . GLU A 1 196 ? -16.769 9.269 15.409 1.00 92.50 196 GLU A C 1
ATOM 1545 O O . GLU A 1 196 ? -16.858 10.493 15.444 1.00 92.50 196 GLU A O 1
ATOM 1550 N N . THR A 1 197 ? -16.760 8.524 16.521 1.00 92.06 197 THR A N 1
ATOM 1551 C CA . THR A 1 197 ? -16.869 9.105 17.871 1.00 92.06 197 THR A CA 1
ATOM 1552 C C . THR A 1 197 ? -15.510 9.536 18.413 1.00 92.06 197 THR A C 1
ATOM 1554 O O . THR A 1 197 ? -15.421 10.559 19.085 1.00 92.06 197 THR A O 1
ATOM 1557 N N . TRP A 1 198 ? -14.459 8.750 18.173 1.00 91.44 198 TRP A N 1
ATOM 1558 C CA . TRP A 1 198 ? -13.136 8.999 18.745 1.00 91.44 198 TRP A CA 1
ATOM 1559 C C . TRP A 1 198 ? -12.212 9.712 17.761 1.00 91.44 198 TRP A C 1
ATOM 1561 O O . TRP A 1 198 ? -12.213 9.422 16.564 1.00 91.44 198 TRP A O 1
ATOM 1571 N N . SER A 1 199 ? -11.373 10.609 18.278 1.00 90.06 199 SER A N 1
ATOM 1572 C CA . SER A 1 199 ? -10.355 11.288 17.477 1.00 90.06 199 SER A CA 1
ATOM 1573 C C . SER A 1 199 ? -9.239 10.327 17.052 1.00 90.06 199 SER A C 1
ATOM 1575 O O . SER A 1 199 ? -9.036 9.262 17.644 1.00 90.06 199 SER A O 1
ATOM 1577 N N . PHE A 1 200 ? -8.457 10.710 16.040 1.00 89.00 200 PHE A N 1
ATOM 1578 C CA . PHE A 1 200 ? -7.307 9.908 15.616 1.00 89.00 200 PHE A CA 1
ATOM 1579 C C . PHE A 1 200 ? -6.274 9.728 16.741 1.00 89.00 200 PHE A C 1
ATOM 1581 O O . PHE A 1 200 ? -5.675 8.661 16.837 1.00 89.00 200 PHE A O 1
ATOM 1588 N N . GLU A 1 201 ? -6.118 10.713 17.631 1.00 87.50 201 GLU A N 1
ATOM 1589 C CA . GLU A 1 201 ? -5.250 10.637 18.814 1.00 87.50 201 GLU A CA 1
ATOM 1590 C C . GLU A 1 201 ? -5.709 9.541 19.771 1.00 87.50 201 GLU A C 1
ATOM 1592 O O . GLU A 1 201 ? -4.909 8.714 20.209 1.00 87.50 201 GLU A O 1
ATOM 1597 N N . GLN A 1 202 ? -7.006 9.522 20.071 1.00 91.31 202 GLN A N 1
ATOM 1598 C CA . GLN A 1 202 ? -7.604 8.539 20.969 1.00 91.31 202 GLN A CA 1
ATOM 1599 C C . GLN A 1 202 ? -7.492 7.132 2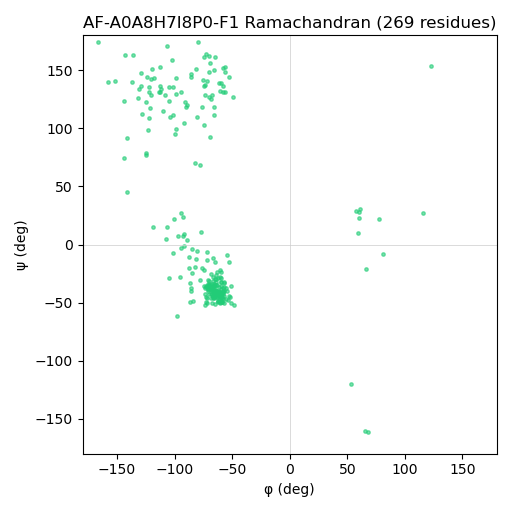0.372 1.00 91.31 202 GLN A C 1
ATOM 1601 O O . GLN A 1 202 ? -7.132 6.182 21.065 1.00 91.31 202 GLN A O 1
ATOM 1606 N N . LEU A 1 203 ? -7.729 6.998 19.063 1.00 93.38 203 LEU A N 1
ATOM 1607 C CA . LEU A 1 203 ? -7.578 5.728 18.351 1.00 93.38 203 LEU A CA 1
ATOM 1608 C C . LEU A 1 203 ? -6.118 5.252 18.306 1.00 93.38 203 LEU A C 1
ATOM 1610 O O . LEU A 1 203 ? -5.874 4.055 18.440 1.00 93.38 203 LEU A O 1
ATOM 1614 N N . ALA A 1 204 ? -5.143 6.151 18.148 1.00 91.81 204 ALA A N 1
ATOM 1615 C CA . ALA A 1 204 ? -3.720 5.803 18.173 1.00 91.81 204 ALA A CA 1
ATOM 1616 C C . ALA A 1 204 ? -3.265 5.291 19.550 1.00 91.81 204 ALA A C 1
ATOM 1618 O O . ALA A 1 204 ? -2.444 4.376 19.639 1.00 91.81 204 ALA A O 1
ATOM 1619 N N . GLN A 1 205 ? -3.839 5.837 20.624 1.00 91.06 205 GLN A N 1
ATOM 1620 C CA . GLN A 1 205 ? -3.533 5.468 22.011 1.00 91.06 205 GLN A CA 1
ATOM 1621 C C . GLN A 1 205 ? -4.388 4.311 22.558 1.00 91.06 205 GLN A C 1
ATOM 1623 O O . GLN A 1 205 ? -4.272 3.945 23.729 1.00 91.06 205 GLN A O 1
ATOM 1628 N N . LEU A 1 206 ? -5.238 3.709 21.723 1.00 93.19 206 LEU A N 1
ATOM 1629 C CA . LEU A 1 206 ? -6.109 2.605 22.108 1.00 93.19 206 LEU A CA 1
ATOM 1630 C C . LEU A 1 206 ? -5.294 1.325 22.382 1.00 93.19 206 LEU A C 1
ATOM 1632 O O . LEU A 1 206 ? -4.997 0.541 21.479 1.00 93.19 206 LEU A O 1
ATOM 1636 N N . ASP A 1 207 ? -4.911 1.127 23.641 1.00 94.38 207 ASP A N 1
ATOM 1637 C CA . ASP A 1 207 ? -4.165 -0.039 24.114 1.00 94.38 207 ASP A CA 1
ATOM 1638 C C . ASP A 1 207 ? -5.047 -1.277 24.345 1.00 94.38 207 ASP A C 1
ATOM 1640 O O . ASP A 1 207 ? -6.271 -1.257 24.218 1.00 94.38 207 ASP A O 1
ATOM 1644 N N . ASP A 1 208 ? -4.400 -2.396 24.663 1.00 95.81 208 ASP A N 1
ATOM 1645 C CA . ASP A 1 208 ? -5.058 -3.695 24.780 1.00 95.81 208 ASP A CA 1
ATOM 1646 C C . ASP A 1 208 ? -6.084 -3.772 25.919 1.00 95.81 208 ASP A C 1
ATOM 1648 O O . ASP A 1 208 ? -7.054 -4.526 25.792 1.00 95.81 208 ASP A O 1
ATOM 1652 N N . GLU A 1 209 ? -5.883 -3.004 26.993 1.00 95.38 209 GLU A N 1
ATOM 1653 C CA . GLU A 1 209 ? -6.807 -2.908 28.125 1.00 95.38 209 GLU A CA 1
ATOM 1654 C C . GLU A 1 209 ? -8.057 -2.117 27.726 1.00 95.38 209 GLU A C 1
ATOM 1656 O O . GLU A 1 209 ? -9.183 -2.589 27.907 1.00 95.38 209 GLU A O 1
ATOM 1661 N N . ARG A 1 210 ? -7.877 -0.940 27.112 1.00 94.75 210 ARG A N 1
ATOM 1662 C CA . ARG A 1 210 ? -8.994 -0.117 26.628 1.00 94.75 210 ARG A CA 1
ATOM 1663 C C . ARG A 1 210 ? -9.782 -0.816 25.531 1.00 94.75 210 ARG A C 1
ATOM 1665 O O . ARG A 1 210 ? -10.999 -0.666 25.491 1.00 94.75 210 ARG A O 1
ATOM 1672 N N . ILE A 1 211 ? -9.131 -1.604 24.671 1.00 96.56 211 ILE A N 1
ATOM 1673 C CA . ILE A 1 211 ? -9.827 -2.419 23.665 1.00 96.56 211 ILE A CA 1
ATOM 1674 C C . ILE A 1 211 ? -10.801 -3.384 24.340 1.00 96.56 211 ILE A C 1
ATOM 1676 O O . ILE A 1 211 ? -11.940 -3.496 23.888 1.00 96.56 211 ILE A O 1
ATOM 1680 N N . GLU A 1 212 ? -10.377 -4.075 25.401 1.00 96.31 212 GLU A N 1
ATOM 1681 C CA . GLU A 1 212 ? -11.255 -5.029 26.082 1.00 96.31 212 GLU A CA 1
ATOM 1682 C C . GLU A 1 212 ? -12.418 -4.310 26.767 1.00 96.31 212 GLU A C 1
ATOM 1684 O O . GLU A 1 212 ? -13.575 -4.658 26.534 1.00 96.31 212 GLU A O 1
ATOM 1689 N N . LYS A 1 213 ? -12.136 -3.221 27.494 1.00 95.00 213 LYS A N 1
ATOM 1690 C CA . LYS A 1 213 ? -13.182 -2.400 28.119 1.00 95.00 213 LYS A CA 1
ATOM 1691 C C . LYS A 1 213 ? -14.178 -1.848 27.093 1.00 95.00 213 LYS A C 1
ATOM 1693 O O . LYS A 1 213 ? -15.380 -1.856 27.344 1.00 95.00 213 LYS A O 1
ATOM 1698 N N . LEU A 1 214 ? -13.710 -1.407 25.923 1.00 95.88 214 LEU A N 1
ATOM 1699 C CA . LEU A 1 214 ? -14.564 -0.924 24.834 1.00 95.88 214 LEU A CA 1
ATOM 1700 C C . LEU A 1 214 ? -15.467 -2.036 24.278 1.00 95.88 214 LEU A C 1
ATOM 1702 O O . LEU A 1 214 ? -16.636 -1.789 23.976 1.00 95.88 214 LEU A O 1
ATOM 1706 N N . LEU A 1 215 ? -14.953 -3.261 24.141 1.00 96.38 215 LEU A N 1
ATOM 1707 C CA . LEU A 1 215 ? -15.748 -4.410 23.701 1.00 96.38 215 LEU A CA 1
ATOM 1708 C C . LEU A 1 215 ? -16.809 -4.790 24.745 1.00 96.38 215 LEU A C 1
ATOM 1710 O O . LEU A 1 215 ? -17.973 -4.969 24.388 1.00 96.38 215 LEU A O 1
ATOM 1714 N N . GLU A 1 216 ? -16.448 -4.847 26.024 1.00 94.00 216 GLU A N 1
ATOM 1715 C CA . GLU A 1 216 ? -17.378 -5.190 27.105 1.00 94.00 216 GLU A CA 1
ATOM 1716 C C . GLU A 1 216 ? -18.453 -4.114 27.316 1.00 94.00 216 GLU A C 1
ATOM 1718 O O . GLU A 1 216 ? -19.649 -4.408 27.369 1.00 94.00 216 GLU A O 1
ATOM 1723 N N . ALA A 1 217 ? -18.044 -2.850 27.437 1.00 92.06 217 ALA A N 1
ATOM 1724 C CA . ALA A 1 217 ? -18.952 -1.745 27.726 1.00 92.06 217 ALA A CA 1
ATOM 1725 C C . ALA A 1 217 ? -19.742 -1.288 26.494 1.00 92.06 217 ALA A C 1
ATOM 1727 O O . ALA A 1 217 ? -20.870 -0.822 26.636 1.00 92.06 217 ALA A O 1
ATOM 1728 N N . GLY A 1 218 ? -19.165 -1.421 25.298 1.00 92.19 218 GLY A N 1
ATOM 1729 C CA . GLY A 1 218 ? -19.773 -0.968 24.053 1.00 92.19 218 GLY A CA 1
ATOM 1730 C C . GLY A 1 218 ? -20.482 -2.079 23.290 1.00 92.19 218 GLY A C 1
ATOM 1731 O O . GLY A 1 218 ? -21.689 -2.015 23.055 1.00 92.19 218 GLY A O 1
ATOM 1732 N N . TRP A 1 219 ? -19.747 -3.112 22.872 1.00 94.06 219 TRP A N 1
ATOM 1733 C CA . TRP A 1 219 ? -20.302 -4.156 22.006 1.00 94.06 219 TRP A CA 1
ATOM 1734 C C . TRP A 1 219 ? -21.290 -5.072 22.742 1.00 94.06 219 TRP A C 1
ATOM 1736 O O . TRP A 1 219 ? -22.411 -5.272 22.253 1.00 94.06 219 TRP A O 1
ATOM 1746 N N . ASP A 1 220 ? -20.903 -5.597 23.907 1.00 91.00 220 ASP A N 1
ATOM 1747 C CA . ASP A 1 220 ? -21.719 -6.568 24.647 1.00 91.00 220 ASP A CA 1
ATOM 1748 C C . ASP A 1 220 ? -22.936 -5.920 25.320 1.00 91.00 220 ASP A C 1
ATOM 1750 O O . ASP A 1 220 ? -24.023 -6.497 25.317 1.00 91.00 220 ASP A O 1
ATOM 1754 N N . LYS A 1 221 ? -22.786 -4.693 25.837 1.00 86.19 221 LYS A N 1
ATOM 1755 C CA . LYS A 1 221 ? -23.822 -3.967 26.596 1.00 86.19 221 LYS A CA 1
ATOM 1756 C C . LYS A 1 221 ? -24.683 -3.005 25.761 1.00 86.19 221 LYS A C 1
ATOM 1758 O O . LYS A 1 221 ? -25.240 -2.053 26.297 1.00 86.19 221 LYS A O 1
ATOM 1763 N N . GLY A 1 222 ? -24.852 -3.265 24.462 1.00 79.56 222 GLY A N 1
ATOM 1764 C CA . GLY A 1 222 ? -25.899 -2.599 23.666 1.00 79.56 222 GLY A CA 1
ATOM 1765 C C . GLY A 1 222 ? -25.436 -1.680 22.534 1.00 79.56 222 GLY A C 1
ATOM 1766 O O . GLY A 1 222 ? -26.180 -0.785 22.143 1.00 79.56 222 GLY A O 1
ATOM 1767 N N . LEU A 1 223 ? -24.256 -1.915 21.948 1.00 82.75 223 LEU A N 1
ATOM 1768 C CA . LEU A 1 223 ? -23.713 -1.145 20.812 1.00 82.75 223 LEU A CA 1
ATOM 1769 C C . LEU A 1 223 ? -23.512 0.352 21.102 1.00 82.75 223 LEU A C 1
ATOM 1771 O O . LEU A 1 223 ? -23.558 1.199 20.196 1.00 82.75 223 LEU A O 1
ATOM 1775 N N . THR A 1 224 ? -23.282 0.692 22.363 1.00 89.12 224 THR A N 1
ATOM 1776 C CA . THR A 1 224 ? -22.813 2.018 22.755 1.00 89.12 224 THR A CA 1
ATOM 1777 C C . THR A 1 224 ? -21.335 2.160 22.394 1.00 89.12 224 THR A C 1
ATOM 1779 O O . THR A 1 224 ? -20.640 1.184 22.100 1.00 89.12 224 THR A O 1
ATOM 1782 N N . VAL A 1 225 ? -20.867 3.401 22.323 1.00 92.94 225 VAL A N 1
ATOM 1783 C CA . VAL A 1 225 ? -19.441 3.704 22.208 1.00 92.94 225 VAL A CA 1
ATOM 1784 C C . VAL A 1 225 ? -19.144 4.609 23.394 1.00 92.94 225 VAL A C 1
ATOM 1786 O O . VAL A 1 225 ? -19.528 5.776 23.324 1.00 92.94 225 VAL A O 1
ATOM 1789 N N . PRO A 1 226 ? -18.601 4.068 24.501 1.00 91.81 226 PRO A N 1
ATOM 1790 C CA . PRO A 1 226 ? -18.171 4.894 25.620 1.00 91.81 226 PRO A CA 1
ATOM 1791 C C . PRO A 1 226 ? -17.130 5.914 25.155 1.00 91.81 226 PRO A C 1
ATOM 1793 O O . PRO A 1 226 ? -16.405 5.688 24.174 1.00 91.81 226 PRO A O 1
ATOM 1796 N N . SER A 1 227 ? -17.073 7.046 25.844 1.00 90.94 227 SER A N 1
ATOM 1797 C CA . SER A 1 227 ? -16.054 8.059 25.604 1.00 90.94 227 SER A CA 1
ATOM 1798 C C . SER A 1 227 ? -14.666 7.512 25.960 1.00 90.94 227 SER A C 1
ATOM 1800 O O . SER A 1 227 ? -14.523 6.513 26.671 1.00 90.94 227 SER A O 1
ATOM 1802 N N . TYR A 1 228 ? -13.615 8.148 25.449 1.00 87.81 228 TYR A N 1
ATOM 1803 C CA . TYR A 1 228 ? -12.247 7.714 25.736 1.00 87.81 228 TYR A CA 1
ATOM 1804 C C . TYR A 1 228 ? -11.912 7.832 27.237 1.00 87.81 228 TYR A C 1
ATOM 1806 O O . TYR A 1 228 ? -11.221 6.985 27.805 1.00 87.81 228 TYR A O 1
ATOM 1814 N N . GLU A 1 229 ? -12.463 8.849 27.894 1.00 89.06 229 GLU A N 1
ATOM 1815 C CA . GLU A 1 229 ? -12.321 9.156 29.317 1.00 89.06 229 GLU A CA 1
ATOM 1816 C C . GLU A 1 229 ? -13.062 8.145 30.197 1.00 89.06 229 GLU A C 1
ATOM 1818 O O . GLU A 1 229 ? -12.514 7.694 31.202 1.00 89.06 229 GLU A O 1
ATOM 1823 N N . GLU A 1 230 ? -14.260 7.709 29.788 1.00 89.25 230 GLU A N 1
ATOM 1824 C CA . GLU A 1 230 ? -15.014 6.645 30.470 1.00 89.25 230 GLU A CA 1
ATOM 1825 C C . GLU A 1 230 ? -14.235 5.319 30.524 1.00 89.25 230 GLU A C 1
ATOM 1827 O O . GLU A 1 230 ? -14.455 4.497 31.413 1.00 89.25 230 GLU A O 1
ATOM 1832 N N . LEU A 1 231 ? -13.286 5.116 29.605 1.00 89.56 231 LEU A N 1
ATOM 1833 C CA . LEU A 1 231 ? -12.403 3.949 29.581 1.00 89.56 231 LEU A CA 1
ATOM 1834 C C . LEU A 1 231 ? -11.073 4.160 30.325 1.00 89.56 231 LEU A C 1
ATOM 1836 O O . LEU A 1 231 ? -10.197 3.291 30.275 1.00 89.56 231 LEU A O 1
ATOM 1840 N N . GLY A 1 232 ? -10.908 5.285 31.027 1.00 85.56 232 GLY A N 1
ATOM 1841 C CA . GLY A 1 232 ? -9.675 5.646 31.733 1.00 85.56 232 GLY A CA 1
ATOM 1842 C C . GLY A 1 232 ? -8.578 6.182 30.808 1.00 85.56 232 GLY A C 1
ATOM 1843 O O . GLY A 1 232 ? -7.388 6.074 31.110 1.00 85.56 232 GLY A O 1
ATOM 1844 N N . GLY A 1 233 ? -8.948 6.683 29.629 1.00 82.19 233 GLY A N 1
ATOM 1845 C CA . GLY A 1 233 ? -8.063 7.449 28.761 1.00 82.19 233 GLY A CA 1
ATOM 1846 C C . GLY A 1 233 ? -7.973 8.914 29.187 1.00 82.19 233 GLY A C 1
ATOM 1847 O O . GLY A 1 233 ? -8.916 9.473 29.741 1.00 82.19 233 GLY A O 1
ATOM 1848 N N . THR A 1 234 ? -6.839 9.555 28.922 1.00 80.56 234 THR A N 1
ATOM 1849 C CA . THR A 1 234 ? -6.694 11.008 29.062 1.00 80.56 234 THR A CA 1
ATOM 1850 C C . THR A 1 234 ? -6.773 11.664 27.691 1.00 80.56 234 THR A C 1
ATOM 1852 O O . THR A 1 234 ? -6.169 11.192 26.729 1.00 80.56 234 THR A O 1
ATOM 1855 N N . VAL A 1 235 ? -7.528 12.757 27.581 1.00 68.31 235 VAL A N 1
ATOM 1856 C CA . VAL A 1 235 ? -7.600 13.508 26.323 1.00 68.31 235 VAL A CA 1
ATOM 1857 C C . VAL A 1 235 ? -6.243 14.153 26.064 1.00 68.31 235 VAL A C 1
ATOM 1859 O O . VAL A 1 235 ? -5.714 14.825 26.955 1.00 68.31 235 VAL A O 1
ATOM 1862 N N . PRO A 1 236 ? -5.659 13.979 24.871 1.00 65.50 236 PRO A N 1
ATOM 1863 C CA . PRO A 1 236 ? -4.500 14.760 24.479 1.00 65.50 236 PRO A CA 1
ATOM 1864 C C . PRO A 1 236 ? -4.842 16.250 24.563 1.00 65.50 236 PRO A C 1
ATOM 1866 O O . PRO A 1 236 ? -5.860 16.693 24.043 1.00 65.50 236 PRO A O 1
ATOM 1869 N N . THR A 1 237 ? -3.981 17.029 25.213 1.00 57.72 237 THR A N 1
ATOM 1870 C CA . THR A 1 237 ? -4.235 18.442 25.542 1.00 57.72 237 THR A CA 1
ATOM 1871 C C . THR A 1 237 ? -4.325 19.374 24.332 1.00 57.72 237 THR A C 1
ATOM 1873 O O . THR A 1 237 ? -4.735 20.518 24.494 1.00 57.72 237 THR A O 1
ATOM 1876 N N . VAL A 1 238 ?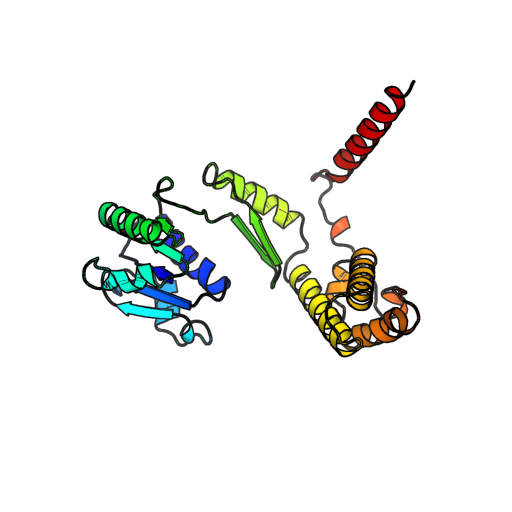 -3.939 18.918 23.136 1.00 60.75 238 VAL A N 1
ATOM 1877 C CA . VAL A 1 238 ? -4.041 19.678 21.883 1.00 60.75 238 VAL A CA 1
ATOM 1878 C C . VAL A 1 238 ? -4.393 18.712 20.757 1.00 60.75 238 VAL A C 1
ATOM 1880 O O . VAL A 1 238 ? -3.646 17.756 20.525 1.00 60.75 238 VAL A O 1
ATOM 1883 N N . SER A 1 239 ? -5.492 18.967 20.045 1.00 68.12 239 SER A N 1
ATOM 1884 C CA . SER A 1 239 ? -5.844 18.188 18.854 1.00 68.12 239 SER A CA 1
ATOM 1885 C C . SER A 1 239 ? -4.948 18.597 17.688 1.00 68.12 239 SER A C 1
ATOM 1887 O O . SER A 1 239 ? -4.652 19.781 17.508 1.00 68.12 239 SER A O 1
ATOM 1889 N N . TRP A 1 240 ? -4.524 17.648 16.849 1.00 67.00 240 TRP A N 1
ATOM 1890 C CA . TRP A 1 240 ? -3.778 17.998 15.637 1.00 67.00 240 TRP A CA 1
ATOM 1891 C C . TRP A 1 240 ? -4.577 18.973 14.750 1.00 67.00 240 TRP A C 1
ATOM 1893 O O . TRP A 1 240 ? -3.984 19.845 14.117 1.00 67.00 240 TRP A O 1
ATOM 1903 N N . ALA A 1 241 ? -5.912 18.868 14.753 1.00 65.00 241 ALA A N 1
ATOM 1904 C CA . ALA A 1 241 ? -6.806 19.701 13.954 1.00 65.00 241 ALA A CA 1
ATOM 1905 C C . ALA A 1 241 ? -6.675 21.198 14.290 1.00 65.00 241 ALA A C 1
ATOM 1907 O O . ALA A 1 241 ? -6.860 22.048 13.424 1.00 65.00 241 ALA A O 1
ATOM 1908 N N . GLU A 1 242 ? -6.294 21.521 15.527 1.00 63.25 242 GLU A N 1
ATOM 1909 C CA . GLU A 1 242 ? -6.081 22.892 16.005 1.00 63.25 242 GLU A CA 1
ATOM 1910 C C . GLU A 1 242 ? -4.701 23.447 15.613 1.00 63.25 242 GLU A C 1
ATOM 1912 O O . GLU A 1 242 ? -4.457 24.646 15.731 1.00 63.25 242 GLU A O 1
ATOM 1917 N N . ARG A 1 243 ? -3.785 22.591 15.133 1.00 62.97 243 ARG A N 1
ATOM 1918 C CA . ARG A 1 243 ? -2.421 22.964 14.713 1.00 62.97 243 ARG A CA 1
ATOM 1919 C C . ARG A 1 243 ? -2.294 23.254 13.221 1.00 62.97 243 ARG A C 1
ATOM 1921 O O . ARG A 1 243 ? -1.214 23.641 12.777 1.00 62.97 243 ARG A O 1
ATOM 1928 N N . ILE A 1 244 ? -3.366 23.083 12.450 1.00 60.72 244 ILE A N 1
ATOM 1929 C CA . ILE A 1 244 ? -3.398 23.466 11.039 1.00 60.72 244 ILE A CA 1
ATOM 1930 C C . ILE A 1 244 ? -3.274 24.997 10.959 1.00 60.72 244 ILE A C 1
ATOM 1932 O O . ILE A 1 244 ? -4.148 25.696 11.478 1.00 60.72 244 ILE A O 1
ATOM 1936 N N . PRO A 1 245 ? -2.228 25.561 10.321 1.00 53.94 245 PRO A N 1
ATOM 1937 C CA . PRO A 1 245 ? -2.114 27.005 10.176 1.00 53.94 245 PRO A CA 1
ATOM 1938 C C . PRO A 1 245 ? -3.347 27.548 9.447 1.00 53.94 245 PRO A C 1
ATOM 1940 O O . PRO A 1 245 ? -3.708 27.064 8.369 1.00 53.94 245 PRO A O 1
ATOM 1943 N N . SER A 1 246 ? -3.952 28.596 10.004 1.00 54.28 246 SER A N 1
ATOM 1944 C CA . SER A 1 246 ? -5.179 29.260 9.529 1.00 54.28 246 SER A CA 1
ATOM 1945 C C . SER A 1 246 ? -5.154 29.733 8.062 1.00 54.28 246 SER A C 1
ATOM 1947 O O . SER A 1 246 ? -6.189 30.110 7.521 1.00 54.28 246 SER A O 1
ATOM 1949 N N . GLY A 1 247 ? -3.997 29.680 7.391 1.00 48.47 247 GLY A N 1
ATOM 1950 C CA . GLY A 1 247 ? -3.828 29.937 5.957 1.00 48.47 247 GLY A CA 1
ATOM 1951 C C . GLY A 1 247 ? -4.178 28.764 5.028 1.00 48.47 247 GLY A C 1
ATOM 1952 O O . GLY A 1 247 ? -4.188 28.941 3.811 1.00 48.47 247 GLY A O 1
ATOM 1953 N N . THR A 1 248 ? -4.486 27.578 5.561 1.00 51.00 248 THR A N 1
ATOM 1954 C CA . THR A 1 248 ? -5.079 26.475 4.787 1.00 51.00 248 THR A CA 1
ATOM 1955 C C . THR A 1 248 ? -6.579 26.455 5.053 1.00 51.00 248 THR A C 1
ATOM 1957 O O . THR A 1 248 ? -7.051 25.948 6.064 1.00 51.00 248 THR A O 1
ATOM 1960 N N . LEU A 1 249 ? -7.340 27.102 4.166 1.00 43.97 249 LEU A N 1
ATOM 1961 C CA . LEU A 1 249 ? -8.799 27.162 4.255 1.00 43.97 249 LEU A CA 1
ATOM 1962 C C . LEU A 1 249 ? -9.376 25.753 4.474 1.00 43.97 249 LEU A C 1
ATOM 1964 O O . LEU A 1 249 ? -9.104 24.863 3.659 1.00 43.97 249 LEU A O 1
ATOM 1968 N N . PRO A 1 250 ? -10.208 25.530 5.507 1.00 46.00 250 PRO A N 1
ATOM 1969 C CA . PRO A 1 250 ? -10.923 24.279 5.629 1.00 46.00 250 PRO A CA 1
ATOM 1970 C C . PRO A 1 250 ? -11.900 24.200 4.454 1.00 46.00 250 PRO A C 1
ATOM 1972 O O . PRO A 1 250 ? -12.893 24.926 4.379 1.00 46.00 250 PRO A O 1
ATOM 1975 N N . VAL A 1 251 ? -11.630 23.275 3.533 1.00 49.62 251 VAL A N 1
ATOM 1976 C CA . VAL A 1 251 ? -12.513 22.893 2.415 1.00 49.62 251 VAL A CA 1
ATOM 1977 C C . VAL A 1 251 ? -13.935 22.538 2.907 1.00 49.62 251 VAL A C 1
ATOM 1979 O O . VAL A 1 251 ? -14.890 22.561 2.130 1.00 49.62 251 VAL A O 1
ATOM 1982 N N . ALA A 1 252 ? -14.109 22.317 4.216 1.00 44.94 252 ALA A N 1
ATOM 1983 C CA . ALA A 1 252 ? -15.394 22.194 4.898 1.00 44.94 252 ALA A CA 1
ATOM 1984 C C . ALA A 1 252 ? -16.378 23.346 4.601 1.00 44.94 252 ALA A C 1
ATOM 1986 O O . ALA A 1 252 ? -17.569 23.083 4.433 1.00 44.94 252 ALA A O 1
ATOM 1987 N N . ALA A 1 253 ? -15.918 24.594 4.442 1.00 43.12 253 ALA A N 1
ATOM 1988 C CA . ALA A 1 253 ? -16.818 25.708 4.115 1.00 43.12 253 ALA A CA 1
ATOM 1989 C C . ALA A 1 253 ? -17.416 25.589 2.695 1.00 43.12 253 ALA A C 1
ATOM 1991 O O . ALA A 1 253 ? -18.580 25.929 2.476 1.00 43.12 253 ALA A O 1
ATOM 1992 N N . GLY A 1 254 ? -16.658 25.040 1.738 1.00 44.25 254 GLY A N 1
ATOM 1993 C CA . GLY A 1 254 ? -17.116 24.839 0.358 1.00 44.25 254 GLY A CA 1
ATOM 1994 C C . GLY A 1 254 ? -18.135 23.704 0.215 1.00 44.25 254 GLY A C 1
ATOM 1995 O O . GLY A 1 254 ? -19.093 23.825 -0.549 1.00 44.25 254 GLY A O 1
ATOM 1996 N N . PHE A 1 255 ? -17.981 22.627 0.991 1.00 46.09 255 PHE A N 1
ATOM 1997 C CA . PHE A 1 255 ? -18.924 21.502 0.975 1.00 46.09 255 PHE A CA 1
ATOM 1998 C C . PHE A 1 255 ? -20.274 21.849 1.617 1.00 46.09 255 PHE A C 1
ATOM 2000 O O . PHE A 1 255 ? -21.318 21.457 1.091 1.00 46.09 255 PHE A O 1
ATOM 2007 N N . ILE A 1 256 ? -20.277 22.634 2.699 1.00 45.12 256 ILE A N 1
ATOM 2008 C CA . ILE A 1 256 ? -21.518 23.085 3.348 1.00 45.12 256 ILE A CA 1
ATOM 2009 C C . ILE A 1 256 ? -22.284 24.059 2.436 1.00 45.12 256 ILE A C 1
ATOM 2011 O O . ILE A 1 256 ? -23.500 23.932 2.284 1.00 45.12 256 ILE A O 1
ATOM 2015 N N . ALA A 1 257 ? -21.585 24.969 1.746 1.00 45.97 257 ALA A N 1
ATOM 2016 C CA . ALA A 1 257 ? -22.213 25.887 0.794 1.00 45.97 257 ALA A CA 1
ATOM 2017 C C . ALA A 1 257 ? -22.842 25.154 -0.412 1.00 45.97 257 ALA A C 1
ATOM 2019 O O . ALA A 1 257 ? -23.955 25.486 -0.823 1.00 45.97 257 ALA A O 1
ATOM 2020 N N . GLY A 1 258 ? -22.187 24.113 -0.942 1.00 44.62 258 GLY A N 1
ATOM 2021 C CA . GLY A 1 258 ? -22.707 23.318 -2.064 1.00 44.62 258 GLY A CA 1
ATOM 2022 C C . GLY A 1 258 ? -23.959 22.492 -1.729 1.00 44.62 258 GLY A C 1
ATOM 2023 O O . GLY A 1 258 ? -24.885 22.411 -2.544 1.00 44.62 258 GLY A O 1
ATOM 2024 N N . ALA A 1 259 ? -24.029 21.923 -0.521 1.00 48.03 259 ALA A N 1
ATOM 2025 C CA . ALA A 1 259 ? -25.187 21.155 -0.049 1.00 48.03 259 ALA A CA 1
ATOM 2026 C C . ALA A 1 259 ? -26.419 22.042 0.222 1.00 48.03 259 ALA A C 1
ATOM 2028 O O . ALA A 1 259 ? -27.557 21.655 -0.067 1.00 48.03 259 ALA A O 1
ATOM 2029 N N . LEU A 1 260 ? -26.207 23.266 0.716 1.00 50.31 260 LEU A N 1
ATOM 2030 C CA . LEU A 1 260 ? -27.283 24.242 0.910 1.00 50.31 260 LEU A CA 1
ATOM 2031 C C . LEU A 1 260 ? -27.814 24.779 -0.429 1.00 50.31 260 LEU A C 1
ATOM 2033 O O . LEU A 1 260 ? -29.026 24.917 -0.594 1.00 50.31 260 LEU A O 1
ATOM 2037 N N . PHE A 1 261 ? -26.939 25.001 -1.417 1.00 52.59 261 PHE A N 1
ATOM 2038 C CA . PHE A 1 261 ? -27.340 25.504 -2.737 1.00 52.59 261 PHE A CA 1
ATOM 2039 C C . PHE A 1 261 ? -28.158 24.478 -3.539 1.00 52.59 261 PHE A C 1
ATOM 2041 O O . PHE A 1 261 ? -29.158 24.824 -4.169 1.00 52.59 261 PHE A O 1
ATOM 2048 N N . THR A 1 262 ? -27.795 23.193 -3.467 1.00 51.19 262 THR A N 1
ATOM 2049 C CA . THR A 1 262 ? -28.564 22.105 -4.101 1.00 51.19 262 THR A CA 1
ATOM 2050 C C . THR A 1 262 ? -29.918 21.880 -3.428 1.00 51.19 262 THR A C 1
ATOM 2052 O O . THR A 1 262 ? -30.918 21.693 -4.120 1.00 51.19 262 THR A O 1
ATOM 2055 N N . SER A 1 263 ? -29.990 21.995 -2.100 1.00 51.81 263 SER A N 1
ATOM 2056 C CA . SER A 1 263 ? -31.254 21.901 -1.355 1.00 51.81 263 SER A CA 1
ATOM 2057 C C . SER A 1 263 ? -32.202 23.068 -1.674 1.00 51.81 263 SER A C 1
ATOM 2059 O O . SER A 1 263 ? -33.395 22.854 -1.894 1.00 51.81 263 SER A O 1
ATOM 2061 N N . ALA A 1 264 ? -31.674 24.292 -1.791 1.00 56.69 264 ALA A N 1
ATOM 2062 C CA . ALA A 1 264 ? -32.451 25.471 -2.174 1.00 56.69 264 ALA A CA 1
ATOM 2063 C C . ALA A 1 264 ? -32.980 25.385 -3.619 1.00 56.69 264 ALA A C 1
ATOM 2065 O O . ALA A 1 264 ? -34.146 25.688 -3.863 1.00 56.69 264 ALA A O 1
ATOM 2066 N N . LEU A 1 265 ? -32.173 24.902 -4.571 1.00 55.88 265 LEU A N 1
ATOM 2067 C CA . LEU A 1 265 ? -32.589 24.707 -5.968 1.00 55.88 265 LEU A CA 1
ATOM 2068 C C . LEU A 1 265 ? -33.665 23.624 -6.140 1.00 55.88 265 LEU A C 1
ATOM 2070 O O . LEU A 1 265 ? -34.558 23.772 -6.975 1.00 55.88 265 LEU A O 1
ATOM 2074 N N . VAL A 1 266 ? -33.613 22.548 -5.349 1.00 56.03 266 VAL A N 1
ATOM 2075 C CA . VAL A 1 266 ? -34.641 21.491 -5.365 1.00 56.03 266 VAL A CA 1
ATOM 2076 C C . VAL A 1 266 ? -35.958 21.979 -4.751 1.00 56.03 266 VAL A C 1
ATOM 2078 O O . VAL A 1 266 ? -37.026 21.612 -5.240 1.00 56.03 266 VAL A O 1
ATOM 2081 N N . LEU A 1 267 ? -35.903 22.843 -3.733 1.00 58.69 267 LEU A N 1
ATOM 2082 C CA . LEU A 1 267 ? -37.093 23.457 -3.131 1.00 58.69 267 LEU A CA 1
ATOM 2083 C C . LEU A 1 267 ? -37.709 24.549 -4.020 1.00 58.69 267 LEU A C 1
ATOM 2085 O O . LEU A 1 267 ? -38.931 24.651 -4.091 1.00 58.69 267 LEU A O 1
ATOM 2089 N N . LEU A 1 268 ? -36.890 25.317 -4.746 1.00 60.53 268 LEU A N 1
ATOM 2090 C CA . LEU A 1 268 ? -37.354 26.351 -5.682 1.00 60.53 268 LEU A CA 1
ATOM 2091 C C . LEU A 1 268 ? -37.938 25.783 -6.986 1.00 60.53 268 LEU A C 1
ATOM 2093 O O . LEU A 1 268 ? -38.728 26.460 -7.629 1.00 60.53 268 LEU A O 1
ATOM 2097 N N . ARG A 1 269 ? -37.601 24.542 -7.367 1.00 53.12 269 ARG A N 1
ATOM 2098 C CA . ARG A 1 269 ? -38.184 23.842 -8.531 1.00 53.12 269 ARG A CA 1
ATOM 2099 C C . ARG A 1 269 ? -39.507 23.114 -8.249 1.00 53.12 269 ARG A C 1
ATOM 2101 O O . ARG A 1 269 ? -40.066 22.520 -9.164 1.00 53.12 269 ARG A O 1
ATOM 2108 N N . ARG A 1 270 ? -39.976 23.092 -6.995 1.00 50.31 270 ARG A N 1
ATOM 2109 C CA . ARG A 1 270 ? -41.207 22.393 -6.566 1.00 50.31 270 ARG A CA 1
ATOM 2110 C C . ARG A 1 270 ? -42.387 23.332 -6.260 1.00 50.31 270 ARG A C 1
ATOM 2112 O O . ARG A 1 270 ? -43.355 22.893 -5.644 1.00 50.31 270 ARG A O 1
ATOM 2119 N N . LYS A 1 271 ? -42.313 24.593 -6.682 1.00 43.66 271 LYS A N 1
ATOM 2120 C CA . LYS A 1 271 ? -43.441 25.532 -6.764 1.00 43.66 271 LYS A CA 1
ATOM 2121 C C . LYS A 1 271 ? -43.674 25.893 -8.222 1.00 43.66 271 LYS A C 1
ATOM 2123 O O . LYS A 1 271 ? -44.840 26.189 -8.543 1.00 43.66 271 LYS A O 1
#

Nearest PDB structures (foldseek):
  6p5x-assembly1_B  TM=6.751E-01  e=2.024E-12  Salmonella enterica subsp. enterica serovar Typhimurium
  6pr1-assembly1_B  TM=6.700E-01  e=2.447E-11  Salmonella enterica subsp. enterica serovar Typhimurium
  6veb-assembly1_B  TM=6.754E-01  e=3.494E-11  Salmonella enterica subsp. enterica
  6p5z-assembly1_B  TM=6.875E-01  e=9.029E-11  Salmonella enterica subsp. enterica serovar Typhimurium
  6ulu-assembly1_B  TM=6.813E-01  e=1.017E-10  Salmonella enterica subsp. enterica serovar Typhimurium

Secondary structure (DSSP, 8-state):
-EEEE---S-HHHHHHHHHHHHHHHHTT--EEEE--GGG--HHHHHHHHS--TTTGGGEEEE-S---TTTSHHHHHT-S-EEEE-S-HHHHHHHHHHHHHTT--EEETT-GGGBSS---EEEEETTEEEEE--TTS-HHHHHHHHHHHHHTSPPTTHHHHHHHHHHHHHHHHHHHS--SSHHHHHHHHHHHHHHHHHS-HHHHHT--HHHHHHHIIIIIITTS----TTTTTPPPPSS-GGGGS-TTS--THHHHHHHHHHHHHHHHHTT-

InterPro domains:
  IPR006367 Sirohaem synthase, N-terminal [TIGR01470] (22-215)
  IPR028161 Siroheme biosynthesis protein Met8-like [PTHR35330] (20-232)
  IPR028162 Siroheme biosynthesis protein Met8, C-terminal [PF14823] (157-222)
  IPR028281 Siroheme synthase, central domain [PF14824] (124-150)
  IPR036291 NAD(P)-binding domain superfamily [SSF51735] (24-118)

Radius of gyration: 24.86 Å; Cα contacts (8 Å, |Δi|>4): 332; chains: 1; bounding box: 72×47×60 Å

Organism: NCBI:txid456999

pLDDT: mean 82.81, std 16.96, range [32.44, 98.0]